Protein AF-A0A392QDU4-F1 (afdb_monomer_lite)

Sequence (197 aa):
ALKILLPAERKLCDRVFFGFSSTADLSFTDVCRESTLQLLNFADAIAIGSRSPERLPRVLNMFETMRDHLIPEFESMFRDQYSGLLRSKATTVWKILGEAIRGIFMEFTNLIRQISLEEVNLEGELHPITSYVMNYLCAACRSRKTLEQVFEGDYGVPSKEYPKIEDRVHSSSNLSEQMGLIMGLLESKLIAESKLH

Foldseek 3Di:
DCVPVLVVLLVVLCVVCPPNVVSSLVVSCVVCVVVLVVVLVVLLCLLPDDLALVSLVVLLVSLCCLVPPVLVVLVVRNVDPSCPVSNVSSLVSSLSSLVSNVSSLVVVLVVLVPDDLPPDPDPDDDDVSVVVLVVSVVVVVVSVVSNLCSQQVCSDDPDDDDDDDDDPDDDCRSVNVSNVSSVVSNVVSVVVSVVVD

Structure (mmCIF, N/CA/C/O backbone):
data_AF-A0A392QDU4-F1
#
_entry.id   AF-A0A392QDU4-F1
#
loop_
_atom_site.group_PDB
_atom_site.id
_atom_site.type_symbol
_atom_site.label_atom_id
_atom_site.label_alt_id
_atom_site.label_comp_id
_atom_site.label_asym_id
_atom_site.label_entity_id
_atom_site.label_seq_id
_atom_site.pdbx_PDB_ins_code
_atom_site.Cartn_x
_atom_site.Cartn_y
_atom_site.Cartn_z
_atom_site.occupancy
_atom_site.B_iso_or_equiv
_atom_site.auth_seq_id
_atom_site.auth_comp_id
_atom_site.auth_asym_id
_atom_site.auth_atom_id
_atom_site.pdbx_PDB_model_num
ATOM 1 N N . ALA A 1 1 ? 2.818 -10.216 -14.473 1.00 58.81 1 ALA A N 1
ATOM 2 C CA . ALA A 1 1 ? 2.904 -9.462 -15.742 1.00 58.81 1 ALA A CA 1
ATOM 3 C C . ALA A 1 1 ? 4.060 -8.460 -15.727 1.00 58.81 1 ALA A C 1
ATOM 5 O O . ALA A 1 1 ? 4.959 -8.618 -16.537 1.00 58.81 1 ALA A O 1
ATOM 6 N N . LEU A 1 2 ? 4.104 -7.499 -14.793 1.00 67.19 2 LEU A N 1
ATOM 7 C CA . LEU A 1 2 ? 5.130 -6.435 -14.772 1.00 67.19 2 LEU A CA 1
ATOM 8 C C . LEU A 1 2 ? 6.571 -6.938 -14.582 1.00 67.19 2 LEU A C 1
ATOM 10 O O . LEU A 1 2 ? 7.423 -6.561 -15.376 1.00 67.19 2 LEU A O 1
ATOM 14 N N . LYS A 1 3 ? 6.779 -7.918 -13.686 1.00 70.69 3 LYS A N 1
ATOM 15 C CA . LYS A 1 3 ? 8.054 -8.652 -13.497 1.00 70.69 3 LYS A CA 1
ATOM 16 C C . LYS A 1 3 ? 8.608 -9.353 -14.742 1.00 70.69 3 LYS A C 1
ATOM 18 O O . LYS A 1 3 ? 9.703 -9.902 -14.712 1.00 70.69 3 LYS A O 1
ATOM 23 N N . ILE A 1 4 ? 7.826 -9.397 -15.817 1.00 77.69 4 ILE A N 1
ATOM 24 C CA . ILE A 1 4 ? 8.198 -10.015 -17.089 1.00 77.69 4 ILE A CA 1
ATOM 25 C C . ILE A 1 4 ? 8.236 -8.941 -18.176 1.00 77.69 4 ILE A C 1
ATOM 27 O O . ILE A 1 4 ? 9.229 -8.840 -18.889 1.00 77.69 4 ILE A O 1
ATOM 31 N N . LEU A 1 5 ? 7.184 -8.120 -18.270 1.00 81.69 5 LEU A N 1
ATOM 32 C CA . LEU A 1 5 ? 7.012 -7.138 -19.337 1.00 81.69 5 LEU A CA 1
ATOM 33 C C . LEU A 1 5 ? 8.024 -5.993 -19.245 1.00 81.69 5 LEU A C 1
ATOM 35 O O . LEU A 1 5 ? 8.692 -5.719 -20.234 1.00 81.69 5 LEU A O 1
ATOM 39 N N . LEU A 1 6 ? 8.187 -5.369 -18.070 1.00 82.75 6 LEU A N 1
ATOM 40 C CA . LEU A 1 6 ? 9.110 -4.239 -17.936 1.00 82.75 6 LEU A CA 1
ATOM 41 C C . LEU A 1 6 ? 10.565 -4.686 -18.172 1.00 82.75 6 LEU A C 1
ATOM 43 O O . LEU A 1 6 ? 11.236 -4.073 -19.004 1.00 82.75 6 LEU A O 1
ATOM 47 N N . PRO A 1 7 ? 11.068 -5.788 -17.568 1.00 86.12 7 PRO A N 1
ATOM 48 C CA . PRO A 1 7 ? 12.415 -6.283 -17.864 1.00 86.12 7 PRO A CA 1
ATOM 49 C C . PRO A 1 7 ? 12.627 -6.698 -19.322 1.00 86.12 7 PRO A C 1
ATOM 51 O O . PRO A 1 7 ? 13.731 -6.537 -19.844 1.00 86.12 7 PRO A O 1
ATOM 54 N N . ALA A 1 8 ? 11.606 -7.257 -19.978 1.00 87.69 8 ALA A N 1
ATOM 55 C CA . ALA A 1 8 ? 11.686 -7.616 -21.391 1.00 87.69 8 ALA A CA 1
ATOM 56 C C . ALA A 1 8 ? 11.778 -6.371 -22.279 1.00 87.69 8 ALA A C 1
ATOM 58 O O . ALA A 1 8 ? 12.665 -6.313 -23.131 1.00 87.69 8 ALA A O 1
ATOM 59 N N . GLU A 1 9 ? 10.936 -5.367 -22.028 1.00 89.94 9 GLU A N 1
ATOM 60 C CA . GLU A 1 9 ? 10.940 -4.101 -22.765 1.00 89.94 9 GLU A CA 1
ATOM 61 C C . GLU A 1 9 ? 12.270 -3.370 -22.589 1.00 89.94 9 GLU A C 1
ATOM 63 O O . GLU A 1 9 ? 12.884 -2.939 -23.560 1.00 89.94 9 GLU A O 1
ATOM 68 N N . ARG A 1 10 ? 12.807 -3.344 -21.364 1.00 88.56 10 ARG A N 1
ATOM 69 C CA . ARG A 1 10 ? 14.123 -2.757 -21.091 1.00 88.56 10 ARG A CA 1
ATOM 70 C C . ARG A 1 10 ? 15.226 -3.410 -21.918 1.00 88.56 10 ARG A C 1
ATOM 72 O O . ARG A 1 10 ? 15.997 -2.719 -22.577 1.00 88.56 10 ARG A O 1
ATOM 79 N N . LYS A 1 11 ? 15.271 -4.746 -21.930 1.00 90.56 11 LYS A N 1
ATOM 80 C CA . LYS A 1 11 ? 16.237 -5.502 -22.742 1.00 90.56 11 LYS A CA 1
ATOM 81 C C . LYS A 1 11 ? 16.054 -5.245 -24.235 1.00 90.56 11 LYS A C 1
ATOM 83 O O . LYS A 1 11 ? 17.040 -5.279 -24.968 1.00 90.56 11 LYS A O 1
ATOM 88 N N . LEU A 1 12 ? 14.821 -5.042 -24.693 1.00 91.81 12 LEU A N 1
ATOM 89 C CA . LEU A 1 12 ? 14.537 -4.723 -26.085 1.00 91.81 12 LEU A CA 1
ATOM 90 C C . LEU A 1 12 ? 15.067 -3.330 -26.439 1.00 91.81 12 LEU A C 1
ATOM 92 O O . LEU A 1 12 ? 15.828 -3.219 -27.398 1.00 91.81 12 LEU A O 1
ATOM 96 N N . CYS A 1 13 ? 14.761 -2.305 -25.641 1.00 90.75 13 CYS A N 1
ATOM 97 C CA . CYS A 1 13 ? 15.276 -0.950 -25.842 1.00 90.75 13 CYS A CA 1
ATOM 98 C C . CYS A 1 13 ? 16.810 -0.913 -25.821 1.00 90.75 13 CYS A C 1
ATOM 100 O O . CYS A 1 13 ? 17.413 -0.349 -26.732 1.00 90.75 13 CYS A O 1
ATOM 102 N N . ASP A 1 14 ? 17.449 -1.577 -24.852 1.00 90.88 14 ASP A N 1
ATOM 103 C CA . ASP A 1 14 ? 18.915 -1.628 -24.749 1.00 90.88 14 ASP A CA 1
ATOM 104 C C . ASP A 1 14 ? 19.563 -2.321 -25.971 1.00 90.88 14 ASP A C 1
ATOM 106 O O . ASP A 1 14 ? 20.676 -1.976 -26.370 1.00 90.88 14 ASP A O 1
ATOM 110 N N . ARG A 1 15 ? 18.875 -3.291 -26.594 1.00 92.88 15 ARG A N 1
ATOM 111 C CA . ARG A 1 15 ? 19.341 -3.975 -27.815 1.00 92.88 15 ARG A CA 1
ATOM 112 C C . ARG A 1 15 ? 19.122 -3.149 -29.078 1.00 92.88 15 ARG A C 1
ATOM 114 O O . ARG A 1 15 ? 20.011 -3.103 -29.922 1.00 92.88 15 ARG A O 1
ATOM 121 N N . VAL A 1 16 ? 17.946 -2.541 -29.229 1.00 94.81 16 VAL A N 1
ATOM 122 C CA . VAL A 1 16 ? 17.580 -1.755 -30.420 1.00 94.81 16 VAL A CA 1
ATOM 123 C C . VAL A 1 16 ? 18.410 -0.476 -30.498 1.00 94.81 16 VAL A C 1
ATOM 125 O O . VAL A 1 16 ? 18.897 -0.123 -31.567 1.00 94.81 16 VAL A O 1
ATOM 128 N N . PHE A 1 17 ? 18.629 0.180 -29.360 1.00 92.12 17 PHE A N 1
ATOM 129 C CA . PHE A 1 17 ? 19.389 1.426 -29.255 1.00 92.12 17 PHE A CA 1
ATOM 130 C C . PHE A 1 17 ? 20.806 1.195 -28.717 1.00 92.12 17 PHE A C 1
ATOM 132 O O . PHE A 1 17 ? 21.350 2.027 -27.988 1.00 92.12 17 PHE A O 1
ATOM 139 N N . PHE A 1 18 ? 21.416 0.056 -29.056 1.00 90.62 18 PHE A N 1
ATOM 140 C CA . PHE A 1 18 ? 22.767 -0.274 -28.612 1.00 90.62 18 PHE A CA 1
ATOM 141 C C . PHE A 1 18 ? 23.759 0.845 -28.979 1.00 90.62 18 PHE A C 1
ATOM 143 O O . PHE A 1 18 ? 23.815 1.293 -30.122 1.00 90.62 18 PHE A O 1
ATOM 150 N N . GLY A 1 19 ? 24.534 1.308 -27.994 1.00 89.81 19 GLY A N 1
ATOM 151 C CA . GLY A 1 19 ? 25.457 2.442 -28.144 1.00 89.81 19 GLY A CA 1
ATOM 152 C C . GLY A 1 19 ? 24.840 3.827 -27.896 1.00 89.81 19 GLY A C 1
ATOM 153 O O . GLY A 1 19 ? 25.584 4.797 -27.780 1.00 89.81 19 GLY A O 1
ATOM 154 N N . PHE A 1 20 ? 23.517 3.928 -27.729 1.00 90.31 20 PHE A N 1
ATOM 155 C CA . PHE A 1 20 ? 22.787 5.175 -27.469 1.00 90.31 20 PHE A CA 1
ATOM 156 C C . PHE A 1 20 ? 21.937 5.067 -26.192 1.00 90.31 20 PHE A C 1
ATOM 158 O O . PHE A 1 20 ? 20.707 5.087 -26.239 1.00 90.31 20 P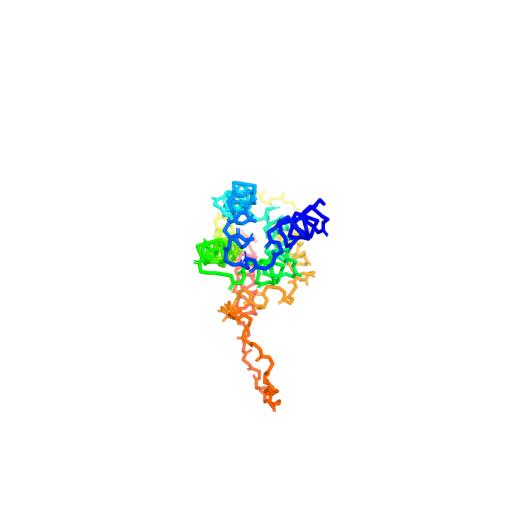HE A O 1
ATOM 165 N N . SER A 1 21 ? 22.591 4.965 -25.029 1.00 85.69 21 SER A N 1
ATOM 166 C CA . SER A 1 21 ? 21.926 4.723 -23.734 1.00 85.69 21 SER A CA 1
ATOM 167 C C . SER A 1 21 ? 20.825 5.734 -23.399 1.00 85.69 21 SER A C 1
ATOM 169 O O . SER A 1 21 ? 19.750 5.338 -22.965 1.00 85.69 21 SER A O 1
ATOM 171 N N . SER A 1 22 ? 21.037 7.022 -23.680 1.00 87.56 22 SER A N 1
ATOM 172 C CA . SER A 1 22 ? 20.028 8.066 -23.452 1.00 87.56 22 SER A CA 1
ATOM 173 C C . SER A 1 22 ? 18.761 7.871 -24.290 1.00 87.56 22 SER A C 1
ATOM 175 O O . SER A 1 22 ? 17.658 8.135 -23.818 1.00 87.56 22 SER A O 1
ATOM 177 N N . THR A 1 23 ? 18.907 7.387 -25.527 1.00 88.69 23 THR A N 1
ATOM 178 C CA . THR A 1 23 ? 17.776 7.109 -26.426 1.00 88.69 23 THR A CA 1
ATOM 179 C C . THR A 1 23 ? 17.064 5.821 -26.018 1.00 88.69 23 THR A C 1
ATOM 181 O O . THR A 1 23 ? 15.835 5.769 -26.063 1.00 88.69 23 THR A O 1
ATOM 184 N N . ALA A 1 24 ? 17.813 4.813 -25.555 1.00 89.50 24 ALA A N 1
ATOM 185 C CA . ALA A 1 24 ? 17.255 3.591 -24.978 1.00 89.50 24 ALA A CA 1
ATOM 186 C C . ALA A 1 24 ? 16.396 3.894 -23.738 1.00 89.50 24 ALA A C 1
ATOM 188 O O . ALA A 1 24 ? 15.261 3.429 -23.652 1.00 89.50 24 ALA A O 1
ATOM 189 N N . ASP A 1 25 ? 16.909 4.719 -22.818 1.00 88.06 25 ASP A N 1
ATOM 190 C CA . ASP A 1 25 ? 16.223 5.127 -21.586 1.00 88.06 25 ASP A CA 1
ATOM 191 C C . ASP A 1 25 ? 14.947 5.930 -21.866 1.00 88.06 25 ASP A C 1
ATOM 193 O O . ASP A 1 25 ? 13.895 5.658 -21.277 1.00 88.06 25 ASP A O 1
ATOM 197 N N . LEU A 1 26 ? 15.024 6.900 -22.785 1.00 88.94 26 LEU A N 1
ATOM 198 C CA . LEU A 1 26 ? 13.873 7.703 -23.194 1.00 88.94 26 LEU A CA 1
ATOM 199 C C . LEU A 1 26 ? 12.786 6.823 -23.822 1.00 88.94 26 LEU A C 1
ATOM 201 O O . LEU A 1 26 ? 11.630 6.889 -23.409 1.00 88.94 26 LEU A O 1
ATOM 205 N N . SER A 1 27 ? 13.171 5.955 -24.762 1.00 89.75 27 SER A N 1
ATOM 206 C CA . SER A 1 27 ? 12.237 5.066 -25.462 1.00 89.75 27 SER A CA 1
ATOM 207 C C . SER A 1 27 ? 11.568 4.083 -24.502 1.00 89.75 27 SER A C 1
ATOM 209 O O . SER A 1 27 ? 10.348 3.930 -24.529 1.00 89.75 27 SER A O 1
ATOM 211 N N . PHE A 1 28 ? 12.342 3.466 -23.602 1.00 90.31 28 PHE A N 1
ATOM 212 C CA . PHE A 1 28 ? 11.813 2.578 -22.565 1.00 90.31 28 PHE A CA 1
ATOM 213 C C . PHE A 1 28 ? 10.800 3.298 -21.671 1.00 90.31 28 PHE A C 1
ATOM 215 O O . PHE A 1 28 ? 9.707 2.783 -21.413 1.00 90.31 28 PHE A O 1
ATOM 222 N N . THR A 1 29 ? 11.156 4.500 -21.210 1.00 89.19 29 THR A N 1
ATOM 223 C CA . THR A 1 29 ? 10.288 5.300 -20.347 1.00 89.19 29 THR A CA 1
ATOM 224 C C . THR A 1 29 ? 9.000 5.665 -21.065 1.00 89.19 29 THR A C 1
ATOM 226 O O . THR A 1 29 ? 7.936 5.504 -20.476 1.00 89.19 29 THR A O 1
ATOM 229 N N . ASP A 1 30 ? 9.062 6.104 -22.320 1.00 89.06 30 ASP A N 1
ATOM 230 C CA . ASP A 1 30 ? 7.879 6.491 -23.090 1.00 89.06 30 ASP A CA 1
ATOM 231 C C . ASP A 1 30 ? 6.926 5.310 -23.323 1.00 89.06 30 ASP A C 1
ATOM 233 O O . ASP A 1 30 ? 5.721 5.459 -23.110 1.00 89.06 30 ASP A O 1
ATOM 237 N N . VAL A 1 31 ? 7.444 4.121 -23.655 1.00 89.94 31 VAL A N 1
ATOM 238 C CA . VAL A 1 31 ? 6.624 2.907 -23.833 1.00 89.94 31 VAL A CA 1
ATOM 239 C C . VAL A 1 31 ? 5.968 2.475 -22.518 1.00 89.94 31 VAL A C 1
ATOM 241 O O . VAL A 1 31 ? 4.785 2.128 -22.481 1.00 89.94 31 VAL A O 1
ATOM 244 N N . CYS A 1 32 ? 6.709 2.518 -21.410 1.00 88.19 32 CYS A N 1
ATOM 245 C CA . CYS A 1 32 ? 6.222 2.032 -20.118 1.00 88.19 32 CYS A CA 1
ATOM 246 C C . CYS A 1 32 ? 5.417 3.071 -19.323 1.00 88.19 32 CYS A C 1
ATOM 248 O O . CYS A 1 32 ? 4.775 2.703 -18.330 1.00 88.19 32 CYS A O 1
ATOM 250 N N . ARG A 1 33 ? 5.445 4.354 -19.715 1.00 88.31 33 ARG A N 1
ATOM 251 C CA . ARG A 1 33 ? 4.884 5.470 -18.935 1.00 88.31 33 ARG A CA 1
ATOM 252 C C . ARG A 1 33 ? 3.406 5.267 -18.646 1.00 88.31 33 ARG A C 1
ATOM 254 O O . ARG A 1 33 ? 3.013 5.282 -17.484 1.00 88.31 33 ARG A O 1
ATOM 261 N N . GLU A 1 34 ? 2.602 5.059 -19.681 1.00 89.75 34 GLU A N 1
ATOM 262 C CA . GLU A 1 34 ? 1.145 5.006 -19.538 1.00 89.75 34 GLU A CA 1
ATOM 263 C C . GLU A 1 34 ? 0.701 3.797 -18.704 1.00 89.75 34 GLU A C 1
ATOM 265 O O . GLU A 1 34 ? -0.073 3.935 -17.760 1.00 89.75 34 GLU A O 1
ATOM 270 N N . SER A 1 35 ? 1.286 2.624 -18.962 1.00 88.44 35 SER A N 1
ATOM 271 C CA . SER A 1 35 ? 0.989 1.406 -18.194 1.00 88.44 35 SER A CA 1
ATOM 272 C C . SER A 1 35 ? 1.373 1.553 -16.716 1.00 88.44 35 SER A C 1
ATOM 274 O O . SER A 1 35 ? 0.621 1.156 -15.824 1.00 88.44 35 SER A O 1
ATOM 276 N N . THR A 1 36 ? 2.527 2.169 -16.442 1.00 89.06 36 THR A N 1
ATOM 277 C CA . THR A 1 36 ? 2.973 2.470 -15.073 1.00 89.06 36 THR A CA 1
ATOM 278 C C . THR A 1 36 ? 2.036 3.468 -14.394 1.00 89.06 36 THR A C 1
ATOM 280 O O . THR A 1 36 ? 1.665 3.276 -13.237 1.00 89.06 36 THR A O 1
ATOM 283 N N . LEU A 1 37 ? 1.603 4.517 -15.099 1.00 90.56 37 LEU A N 1
ATOM 284 C CA . LEU A 1 37 ? 0.670 5.508 -14.559 1.00 90.56 37 LEU A CA 1
ATOM 285 C C . LEU A 1 37 ? -0.685 4.896 -14.216 1.00 90.56 37 LEU A C 1
ATOM 287 O O . LEU A 1 37 ? -1.209 5.182 -13.143 1.00 90.56 37 LEU A O 1
ATOM 291 N N . GLN A 1 38 ? -1.234 4.042 -15.077 1.00 92.38 38 GLN A N 1
ATOM 292 C CA . GLN A 1 38 ? -2.502 3.360 -14.819 1.00 92.38 38 GLN A CA 1
ATOM 293 C C . GLN A 1 38 ? -2.431 2.474 -13.574 1.00 92.38 38 GLN A C 1
ATOM 295 O O . GLN A 1 38 ? -3.344 2.496 -12.749 1.00 92.38 38 GLN A O 1
ATOM 300 N N . LEU A 1 39 ? -1.320 1.758 -13.383 1.00 90.62 39 LEU A N 1
ATOM 301 C CA . LEU A 1 39 ? -1.092 0.973 -12.172 1.00 90.62 39 LEU A CA 1
ATOM 302 C C . LEU A 1 39 ? -1.049 1.854 -10.920 1.00 90.62 39 LEU A C 1
ATOM 304 O O . LEU A 1 39 ? -1.696 1.548 -9.918 1.00 90.62 39 LEU A O 1
ATOM 308 N N . LEU A 1 40 ? -0.296 2.952 -10.975 1.00 92.69 40 LEU A N 1
ATOM 309 C CA . LEU A 1 40 ? -0.200 3.879 -9.852 1.00 92.69 40 LEU A CA 1
ATOM 310 C C . LEU A 1 40 ? -1.553 4.525 -9.546 1.00 92.69 40 LEU A C 1
ATOM 312 O O . LEU A 1 40 ? -1.907 4.646 -8.380 1.00 92.69 40 LEU A O 1
ATOM 316 N N . ASN A 1 41 ? -2.338 4.866 -10.570 1.00 94.56 41 ASN A N 1
ATOM 317 C CA . ASN A 1 41 ? -3.697 5.383 -10.409 1.00 94.56 41 ASN A CA 1
ATOM 318 C C . ASN A 1 41 ? -4.634 4.348 -9.768 1.00 94.56 41 ASN A C 1
ATOM 320 O O . ASN A 1 41 ? -5.502 4.717 -8.985 1.00 94.56 41 ASN A O 1
ATOM 324 N N . PHE A 1 42 ? -4.463 3.055 -10.059 1.00 94.19 42 PHE A N 1
ATOM 325 C CA . PHE A 1 42 ? -5.233 1.998 -9.402 1.00 94.19 42 PHE A CA 1
ATOM 326 C C . PHE A 1 42 ? -4.911 1.899 -7.904 1.00 94.19 42 PHE A C 1
ATOM 328 O O . PHE A 1 42 ? -5.822 1.828 -7.076 1.00 94.19 42 PHE A O 1
ATOM 335 N N . ALA A 1 43 ? -3.626 1.931 -7.543 1.00 94.44 43 ALA A N 1
ATOM 336 C CA . ALA A 1 43 ? -3.204 1.947 -6.143 1.00 94.44 43 ALA A CA 1
ATOM 337 C C . ALA A 1 43 ? -3.690 3.217 -5.415 1.00 94.44 43 ALA A C 1
ATOM 339 O O . ALA A 1 43 ? -4.174 3.130 -4.287 1.00 94.44 43 ALA A O 1
ATOM 340 N N . ASP A 1 44 ? -3.648 4.368 -6.087 1.00 94.44 44 ASP A N 1
ATOM 341 C CA . ASP A 1 44 ? -4.158 5.645 -5.576 1.00 94.44 44 ASP A CA 1
ATOM 342 C C . ASP A 1 44 ? -5.679 5.609 -5.354 1.00 94.44 44 ASP A C 1
ATOM 344 O O . ASP A 1 44 ? -6.175 5.966 -4.287 1.00 94.44 44 ASP A O 1
ATOM 348 N N . ALA A 1 45 ? -6.439 5.054 -6.303 1.00 95.56 45 ALA A N 1
ATOM 349 C CA . ALA A 1 45 ? -7.884 4.868 -6.165 1.00 95.56 45 ALA A CA 1
ATOM 350 C C . ALA A 1 45 ? -8.248 3.953 -4.981 1.00 95.56 45 ALA A C 1
ATOM 352 O O . ALA A 1 45 ? -9.236 4.195 -4.281 1.00 95.56 45 ALA A O 1
ATOM 353 N N . ILE A 1 46 ? -7.445 2.915 -4.710 1.00 94.12 46 ILE A N 1
ATOM 354 C CA . ILE A 1 46 ? -7.620 2.081 -3.511 1.00 94.12 46 ILE A CA 1
ATOM 355 C C . ILE A 1 46 ? -7.412 2.911 -2.244 1.00 94.12 46 ILE A C 1
ATOM 357 O O . ILE A 1 46 ? -8.212 2.769 -1.310 1.00 94.12 46 ILE A O 1
ATOM 361 N N . ALA A 1 47 ? -6.387 3.763 -2.230 1.00 92.38 47 ALA A N 1
ATOM 362 C CA . ALA A 1 47 ? -6.028 4.604 -1.095 1.00 92.38 47 ALA A CA 1
ATOM 363 C C . ALA A 1 47 ? -7.082 5.686 -0.795 1.00 92.38 47 ALA A C 1
ATOM 365 O O . ALA A 1 47 ? -7.398 5.926 0.367 1.00 92.38 47 ALA A O 1
ATOM 366 N N . ILE A 1 48 ? -7.667 6.292 -1.833 1.00 92.38 48 ILE A N 1
ATOM 367 C CA . ILE A 1 48 ? -8.672 7.368 -1.722 1.00 92.38 48 ILE A CA 1
ATOM 368 C C . ILE A 1 48 ? -10.075 6.839 -1.378 1.00 92.38 48 ILE A C 1
ATOM 370 O O . ILE A 1 48 ? -10.928 7.599 -0.920 1.00 92.38 48 ILE A O 1
ATOM 374 N N . GLY A 1 49 ? -10.344 5.546 -1.589 1.00 90.31 49 GLY A N 1
ATOM 375 C CA . GLY A 1 49 ? -11.656 4.961 -1.293 1.00 90.31 49 GLY A CA 1
ATOM 376 C C . GLY A 1 49 ? -12.077 5.067 0.186 1.00 90.31 49 GLY A C 1
ATOM 377 O O . GLY A 1 49 ? -11.334 5.548 1.039 1.00 90.31 49 GLY A O 1
ATOM 378 N N . SER A 1 50 ? -13.263 4.542 0.522 1.00 89.50 50 SER A N 1
ATOM 379 C CA . SER A 1 50 ? -13.813 4.614 1.887 1.00 89.50 50 SER A CA 1
ATOM 380 C C . SER A 1 50 ? -12.842 4.109 2.965 1.00 89.50 50 SER A C 1
ATOM 382 O O . SER A 1 50 ? -12.132 3.122 2.781 1.00 89.50 50 SER A O 1
ATOM 384 N N . ARG A 1 51 ? -12.835 4.748 4.133 1.00 91.44 51 ARG A N 1
ATOM 385 C CA . ARG A 1 51 ? -11.977 4.360 5.266 1.00 91.44 51 ARG A CA 1
ATOM 386 C C . ARG A 1 51 ? -12.638 3.319 6.171 1.00 91.44 51 ARG A C 1
ATOM 388 O O . ARG A 1 51 ? -12.472 3.350 7.384 1.00 91.44 51 ARG A O 1
ATOM 395 N N . SER A 1 52 ? -13.418 2.414 5.584 1.00 90.00 52 SER A N 1
ATOM 396 C CA . SER A 1 52 ? -14.159 1.431 6.366 1.00 90.00 52 SER A CA 1
ATOM 397 C C . SER A 1 52 ? -13.227 0.339 6.922 1.00 90.00 52 SER A C 1
ATOM 399 O O . SER A 1 52 ? -12.274 -0.058 6.236 1.00 90.00 52 SER A O 1
ATOM 401 N N . PRO A 1 53 ? -13.480 -0.173 8.143 1.00 88.31 53 PRO A N 1
ATOM 402 C CA . PRO A 1 53 ? -12.649 -1.203 8.772 1.00 88.31 53 PRO A CA 1
ATOM 403 C C . PRO A 1 53 ? -12.462 -2.456 7.904 1.00 88.31 53 PRO A C 1
ATOM 405 O O . PRO A 1 53 ? -11.375 -3.035 7.865 1.00 88.31 53 PRO A O 1
ATOM 408 N N . GLU A 1 54 ? -13.474 -2.853 7.126 1.00 89.94 54 GLU A N 1
ATOM 409 C CA . GLU A 1 54 ? -13.420 -4.067 6.296 1.00 89.94 54 GLU A CA 1
ATOM 410 C C . GLU A 1 54 ? -12.434 -3.948 5.126 1.00 89.94 54 GLU A C 1
ATOM 412 O O . GLU A 1 54 ? -12.028 -4.954 4.537 1.00 89.94 54 GLU A O 1
ATOM 417 N N . ARG A 1 55 ? -12.026 -2.724 4.767 1.00 91.81 55 ARG A N 1
ATOM 418 C CA . ARG A 1 55 ? -11.052 -2.487 3.693 1.00 91.81 55 ARG A CA 1
ATOM 419 C C . ARG A 1 55 ? -9.609 -2.631 4.154 1.00 91.81 55 ARG A C 1
ATOM 421 O O . ARG A 1 55 ? -8.745 -2.764 3.284 1.00 91.81 55 ARG A O 1
ATOM 428 N N . LEU A 1 56 ? -9.340 -2.673 5.463 1.00 92.62 56 LEU A N 1
ATOM 429 C CA . LEU A 1 56 ? -7.980 -2.732 6.007 1.00 92.62 56 LEU A CA 1
ATOM 430 C C . LEU A 1 56 ? -7.111 -3.819 5.340 1.00 92.62 56 LEU A C 1
ATOM 432 O O . LEU A 1 56 ? -6.022 -3.473 4.880 1.00 92.62 56 LEU A O 1
ATOM 436 N N . PRO A 1 57 ? -7.561 -5.084 5.173 1.00 91.31 57 PRO A N 1
ATOM 437 C CA . PRO A 1 57 ? -6.726 -6.120 4.559 1.00 91.31 57 PRO A CA 1
ATOM 438 C C . PRO A 1 57 ? -6.341 -5.804 3.109 1.00 91.31 57 PRO A C 1
ATOM 440 O O . PRO A 1 57 ? -5.235 -6.110 2.672 1.00 91.31 57 PRO A O 1
ATOM 443 N N . ARG A 1 58 ? -7.241 -5.163 2.351 1.00 92.75 58 ARG A N 1
ATOM 444 C CA . ARG A 1 58 ? -6.995 -4.810 0.944 1.00 92.75 58 ARG A CA 1
ATOM 445 C C . ARG A 1 58 ? -5.994 -3.666 0.826 1.00 92.75 58 ARG A C 1
ATOM 447 O O . ARG A 1 58 ? -5.108 -3.724 -0.023 1.00 92.75 58 ARG A O 1
ATOM 454 N N . VAL A 1 59 ? -6.135 -2.644 1.671 1.00 95.12 59 VAL A N 1
ATOM 455 C CA . VAL A 1 59 ? -5.224 -1.490 1.688 1.00 95.12 59 VAL A CA 1
ATOM 456 C C . VAL A 1 59 ? -3.836 -1.914 2.174 1.00 95.12 59 VAL A C 1
ATOM 458 O O . VAL A 1 59 ? -2.849 -1.552 1.538 1.00 95.12 59 VAL A O 1
ATOM 461 N N . LEU A 1 60 ? -3.755 -2.753 3.214 1.00 94.38 60 LEU A N 1
ATOM 462 C CA . LEU A 1 60 ? -2.496 -3.341 3.686 1.00 94.38 60 LEU A CA 1
ATOM 463 C C . LEU A 1 60 ? -1.792 -4.139 2.592 1.00 94.38 60 LEU A C 1
ATOM 465 O O . LEU A 1 60 ? -0.626 -3.886 2.312 1.00 94.38 60 LEU A O 1
ATOM 469 N N . ASN A 1 61 ? -2.508 -5.041 1.919 1.00 93.75 61 ASN A N 1
ATOM 470 C CA . ASN A 1 61 ? -1.925 -5.838 0.843 1.00 93.75 61 ASN A CA 1
ATOM 471 C C . ASN A 1 61 ? -1.375 -4.958 -0.296 1.00 93.75 61 ASN A C 1
ATOM 473 O O . ASN A 1 61 ? -0.317 -5.249 -0.855 1.00 93.75 61 ASN A O 1
ATOM 477 N N . MET A 1 62 ? -2.065 -3.863 -0.638 1.00 95.25 62 MET A N 1
ATOM 478 C CA . MET A 1 62 ? -1.567 -2.911 -1.636 1.00 95.25 62 MET A CA 1
ATOM 479 C C . MET A 1 62 ? -0.333 -2.147 -1.135 1.00 95.25 62 MET A C 1
ATOM 481 O O . MET A 1 62 ? 0.635 -2.004 -1.879 1.00 95.25 62 MET A O 1
ATOM 485 N N . PHE A 1 63 ? -0.335 -1.699 0.122 1.00 94.81 63 PHE A N 1
ATOM 486 C CA . PHE A 1 63 ? 0.811 -1.038 0.748 1.00 94.81 63 PHE A CA 1
ATOM 487 C C . PHE A 1 63 ? 2.058 -1.936 0.743 1.00 94.81 63 PHE A C 1
ATOM 489 O O . PHE A 1 63 ? 3.131 -1.495 0.331 1.00 94.81 63 PHE A O 1
ATOM 496 N N . GLU A 1 64 ? 1.909 -3.203 1.134 1.00 93.56 64 GLU A N 1
ATOM 497 C CA . GLU A 1 64 ? 2.982 -4.206 1.133 1.00 93.56 64 GLU A CA 1
ATOM 498 C C . GLU A 1 64 ? 3.467 -4.501 -0.290 1.00 93.56 64 GLU A C 1
ATOM 500 O O . GLU A 1 64 ? 4.665 -4.471 -0.553 1.00 93.56 64 GLU A O 1
ATOM 505 N N . THR A 1 65 ? 2.551 -4.677 -1.248 1.00 93.06 65 THR A N 1
ATOM 506 C CA . THR A 1 65 ? 2.905 -4.902 -2.662 1.00 93.06 65 THR A CA 1
ATOM 507 C C . THR A 1 65 ? 3.688 -3.723 -3.250 1.00 93.06 65 THR A C 1
ATOM 509 O O . THR A 1 65 ? 4.659 -3.918 -3.987 1.00 93.06 65 THR A O 1
ATOM 512 N N . MET A 1 66 ? 3.291 -2.491 -2.925 1.00 91.94 66 MET A N 1
ATOM 513 C CA . MET A 1 66 ? 4.004 -1.284 -3.345 1.00 91.94 66 MET A CA 1
ATOM 514 C C . MET A 1 66 ? 5.416 -1.238 -2.748 1.00 91.94 66 MET A C 1
ATOM 516 O O . MET A 1 66 ? 6.373 -1.035 -3.495 1.00 91.94 66 MET A O 1
ATOM 520 N N . ARG A 1 67 ? 5.548 -1.486 -1.438 1.00 92.31 67 ARG A N 1
ATOM 521 C CA . ARG A 1 67 ? 6.823 -1.475 -0.701 1.00 92.31 67 ARG A CA 1
ATOM 522 C C . ARG A 1 67 ? 7.788 -2.564 -1.173 1.00 92.31 67 ARG A C 1
ATOM 524 O O . ARG A 1 67 ? 8.943 -2.274 -1.465 1.00 92.31 67 ARG A O 1
ATOM 531 N N . ASP A 1 68 ? 7.315 -3.803 -1.250 1.00 90.38 68 ASP A N 1
ATOM 532 C CA . ASP A 1 68 ? 8.172 -4.988 -1.375 1.00 90.38 68 ASP A CA 1
ATOM 533 C C . ASP A 1 68 ? 8.422 -5.391 -2.834 1.00 90.38 68 ASP A C 1
ATOM 535 O O . ASP A 1 68 ? 9.332 -6.174 -3.126 1.00 90.38 68 ASP A O 1
ATOM 539 N N . HIS A 1 69 ? 7.608 -4.897 -3.773 1.00 88.56 69 HIS A N 1
ATOM 540 C CA . HIS A 1 69 ? 7.702 -5.286 -5.181 1.00 88.56 69 HIS A CA 1
ATOM 541 C C . HIS A 1 69 ? 7.791 -4.097 -6.131 1.00 88.56 69 HIS A C 1
ATOM 543 O O . HIS A 1 69 ? 8.752 -4.023 -6.890 1.00 88.56 69 HIS A O 1
ATOM 549 N N . LEU A 1 70 ? 6.828 -3.173 -6.108 1.00 88.00 70 LEU A N 1
ATOM 550 C CA . LEU A 1 70 ? 6.736 -2.159 -7.165 1.00 88.00 70 LEU A CA 1
ATOM 551 C C . LEU A 1 70 ? 7.784 -1.052 -7.032 1.00 88.00 70 LEU A C 1
ATOM 553 O O . LEU A 1 70 ? 8.445 -0.737 -8.015 1.00 88.00 70 LEU A O 1
ATOM 557 N N . ILE A 1 71 ? 7.975 -0.483 -5.839 1.00 88.81 71 ILE A N 1
ATOM 558 C CA . ILE A 1 71 ? 8.960 0.589 -5.622 1.00 88.81 71 ILE A CA 1
ATOM 559 C C . ILE A 1 71 ? 10.391 0.113 -5.931 1.00 88.81 71 ILE A C 1
ATOM 561 O O . ILE A 1 71 ? 11.060 0.790 -6.713 1.00 88.81 71 ILE A O 1
ATOM 565 N N . PRO A 1 72 ? 10.873 -1.040 -5.417 1.00 87.62 72 PRO A N 1
ATOM 566 C CA . PRO A 1 72 ? 12.215 -1.529 -5.742 1.00 87.62 72 PRO A CA 1
ATOM 567 C C . PRO A 1 72 ? 12.403 -1.806 -7.236 1.00 87.62 72 PRO A C 1
ATOM 569 O O . PRO A 1 72 ? 13.464 -1.531 -7.801 1.00 87.62 72 PRO A O 1
ATOM 572 N N . GLU A 1 73 ? 11.370 -2.337 -7.892 1.00 85.12 73 GLU A N 1
ATOM 573 C CA . GLU A 1 73 ? 11.400 -2.605 -9.326 1.00 85.12 73 GLU A CA 1
ATOM 574 C C . GLU A 1 73 ? 11.468 -1.294 -10.116 1.00 85.12 73 GLU A C 1
ATOM 576 O O . GLU A 1 73 ? 12.328 -1.149 -10.984 1.00 85.12 73 GLU A O 1
ATOM 581 N N . PHE A 1 74 ? 10.674 -0.287 -9.748 1.00 85.50 74 PHE A N 1
ATOM 582 C CA . PHE A 1 74 ? 10.750 1.040 -10.352 1.00 85.50 74 PHE A CA 1
ATOM 583 C C . PHE A 1 74 ? 12.107 1.707 -10.133 1.00 85.50 74 PHE A C 1
ATOM 585 O O . PHE A 1 74 ? 12.689 2.169 -11.106 1.00 85.50 74 PHE A O 1
ATOM 592 N N . GLU A 1 75 ? 12.676 1.695 -8.928 1.00 84.62 75 GLU A N 1
ATOM 593 C CA . GLU A 1 75 ? 14.030 2.227 -8.692 1.00 84.62 75 GLU A CA 1
ATOM 594 C C . GLU A 1 75 ? 15.098 1.519 -9.540 1.00 84.62 75 GLU A C 1
ATOM 596 O O . GLU A 1 75 ? 16.044 2.142 -10.027 1.00 84.62 75 GLU A O 1
ATOM 601 N N . SER A 1 76 ? 14.944 0.213 -9.773 1.00 83.75 76 SER A N 1
ATOM 602 C CA . SER A 1 76 ? 15.873 -0.531 -10.619 1.00 83.75 76 SER A CA 1
ATOM 603 C C . SER A 1 76 ? 15.683 -0.256 -12.113 1.00 83.75 76 SER A C 1
ATOM 605 O O . SER A 1 76 ? 16.672 -0.284 -12.845 1.00 83.75 76 SER A O 1
ATOM 607 N N . MET A 1 77 ? 14.459 -0.038 -12.589 1.00 80.00 77 MET A N 1
ATOM 608 C CA . MET A 1 77 ? 14.153 0.076 -14.023 1.00 80.00 77 MET A CA 1
ATOM 609 C C . MET A 1 77 ? 14.205 1.517 -14.544 1.00 80.00 77 MET A C 1
ATOM 611 O O . MET A 1 77 ? 14.601 1.747 -15.686 1.00 80.00 77 MET A O 1
ATOM 615 N N . PHE A 1 78 ? 13.842 2.475 -13.696 1.00 80.19 78 PHE A N 1
ATOM 616 C CA . PHE A 1 78 ? 13.688 3.896 -13.995 1.00 80.19 78 PHE A CA 1
ATOM 617 C C . PHE A 1 78 ? 14.840 4.695 -13.376 1.00 80.19 78 PHE A C 1
ATOM 619 O O . PHE A 1 78 ? 14.675 5.431 -12.404 1.00 80.19 78 PHE A O 1
ATOM 626 N N . ARG A 1 79 ? 16.051 4.490 -13.904 1.00 72.75 79 ARG A N 1
ATOM 627 C CA . ARG A 1 79 ? 17.290 5.104 -13.376 1.00 72.75 79 ARG A CA 1
ATOM 628 C C . ARG A 1 79 ? 17.612 6.462 -13.993 1.00 72.75 79 ARG A C 1
ATOM 630 O O . ARG A 1 79 ? 18.502 7.161 -13.515 1.00 72.75 79 ARG A O 1
ATOM 637 N N . ASP A 1 80 ? 16.911 6.812 -15.054 1.00 75.88 80 ASP A N 1
ATOM 638 C 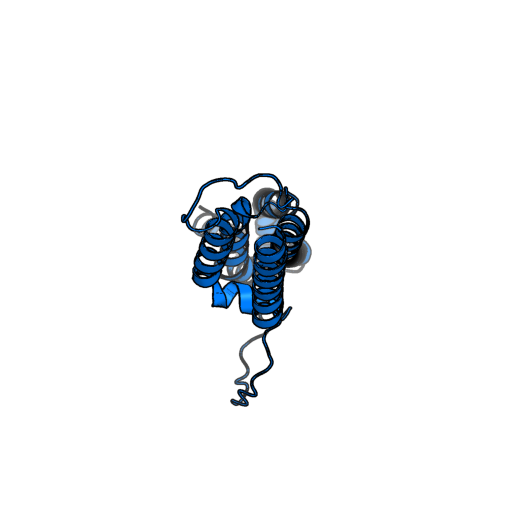CA . ASP A 1 80 ? 17.144 7.987 -15.872 1.00 75.88 80 ASP A CA 1
ATOM 639 C C . ASP A 1 80 ? 16.397 9.231 -15.349 1.00 75.88 80 ASP A C 1
ATOM 641 O O . ASP A 1 80 ? 15.569 9.1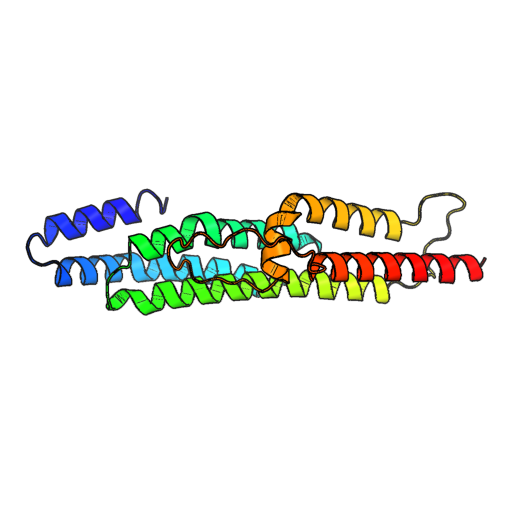84 -14.433 1.00 75.88 80 ASP A O 1
ATOM 645 N N . GLN A 1 81 ? 16.713 10.381 -15.943 1.00 74.31 81 GLN A N 1
ATOM 646 C CA . GLN A 1 81 ? 16.106 11.666 -15.596 1.00 74.31 81 GLN A CA 1
ATOM 647 C C . GLN A 1 81 ? 14.633 11.793 -16.029 1.00 74.31 81 GLN A C 1
ATOM 649 O O . GLN A 1 81 ? 13.891 12.575 -15.436 1.00 74.31 81 GLN A O 1
ATOM 654 N N . TYR A 1 82 ? 14.185 11.028 -17.028 1.00 70.69 82 TYR A N 1
ATOM 655 C CA . TYR A 1 82 ? 12.837 11.118 -17.605 1.00 70.69 82 TYR A CA 1
ATOM 656 C C . TYR A 1 82 ? 11.794 10.363 -16.778 1.00 70.69 82 TYR A C 1
ATOM 658 O O . TYR A 1 82 ? 10.592 10.611 -16.894 1.00 70.69 82 TYR A O 1
ATOM 666 N N . SER A 1 83 ? 12.247 9.465 -15.910 1.00 78.25 83 SER A N 1
ATOM 667 C CA . SER A 1 83 ? 11.403 8.589 -15.105 1.00 78.25 83 SER A CA 1
ATOM 668 C C . SER A 1 83 ? 11.316 8.985 -13.623 1.00 78.25 83 SER A C 1
ATOM 670 O O . SER A 1 83 ? 10.596 8.358 -12.840 1.00 78.25 83 SER A O 1
ATOM 672 N N . GLY A 1 84 ? 11.957 10.095 -13.232 1.00 82.25 84 GLY A N 1
ATOM 673 C CA . GLY A 1 84 ? 11.882 10.651 -11.875 1.00 82.25 84 GLY A CA 1
ATOM 674 C C . GLY A 1 84 ? 10.450 10.954 -11.411 1.00 82.25 84 GLY A C 1
ATOM 675 O O . GLY A 1 84 ? 10.106 10.691 -10.258 1.00 82.25 84 GLY A O 1
ATOM 676 N N . LEU A 1 85 ? 9.581 11.415 -12.320 1.00 85.19 85 LEU A N 1
ATOM 677 C CA . LEU A 1 85 ? 8.167 11.662 -12.017 1.00 85.19 85 LEU A CA 1
ATOM 678 C C . LEU A 1 85 ? 7.425 10.374 -11.623 1.00 85.19 85 LEU A C 1
ATOM 680 O O . LEU A 1 85 ? 6.608 10.398 -10.706 1.00 85.19 85 LEU A O 1
ATOM 684 N N . LEU A 1 86 ? 7.719 9.248 -12.283 1.00 86.44 86 LEU A N 1
ATOM 685 C CA . LEU A 1 86 ? 7.073 7.962 -12.000 1.00 86.44 86 LEU A CA 1
ATOM 686 C C . LEU A 1 86 ? 7.491 7.423 -10.631 1.00 86.44 86 LEU A C 1
ATOM 688 O O . LEU A 1 86 ? 6.633 7.003 -9.856 1.00 86.44 86 LEU A O 1
ATOM 692 N N . ARG A 1 87 ? 8.785 7.507 -10.295 1.00 87.62 87 ARG A N 1
ATOM 693 C CA . ARG A 1 87 ? 9.303 7.113 -8.972 1.00 87.62 87 ARG A CA 1
ATOM 694 C C . ARG A 1 87 ? 8.729 7.972 -7.850 1.00 87.62 87 ARG A C 1
ATOM 696 O O . ARG A 1 87 ? 8.252 7.452 -6.839 1.00 87.62 87 ARG A O 1
ATOM 703 N N . SER A 1 88 ? 8.706 9.289 -8.062 1.00 89.25 88 SER A N 1
ATOM 704 C CA . SER A 1 88 ? 8.093 10.231 -7.126 1.00 89.25 88 SER A CA 1
ATOM 705 C C . SER A 1 88 ? 6.612 9.914 -6.919 1.00 89.25 88 SER A C 1
ATOM 707 O O . SER A 1 88 ? 6.175 9.760 -5.779 1.00 89.25 88 SER A O 1
ATOM 709 N N . LYS A 1 89 ? 5.851 9.708 -8.002 1.00 91.44 89 LYS A N 1
ATOM 710 C CA . LYS A 1 89 ? 4.435 9.336 -7.913 1.00 91.44 89 LYS A CA 1
ATOM 711 C C . LYS A 1 89 ? 4.231 8.009 -7.181 1.00 91.44 89 LYS A C 1
ATOM 713 O O . LYS A 1 89 ? 3.349 7.938 -6.333 1.00 91.44 89 LYS A O 1
ATOM 718 N N . ALA A 1 90 ? 5.051 6.991 -7.441 1.00 91.88 90 ALA A N 1
ATOM 719 C CA . ALA A 1 90 ? 4.977 5.712 -6.731 1.00 91.88 90 ALA A CA 1
ATOM 720 C C . ALA A 1 90 ? 5.171 5.879 -5.217 1.00 91.88 90 ALA A C 1
ATOM 722 O O . ALA A 1 90 ? 4.400 5.339 -4.425 1.00 91.88 90 ALA A O 1
ATOM 723 N N . THR A 1 91 ? 6.149 6.696 -4.824 1.00 91.00 91 THR A N 1
ATOM 724 C CA . THR A 1 91 ? 6.421 7.010 -3.415 1.00 91.00 91 THR A CA 1
ATOM 725 C C . THR A 1 91 ? 5.259 7.773 -2.784 1.00 91.00 91 THR A C 1
ATOM 727 O O . THR A 1 91 ? 4.857 7.477 -1.661 1.00 91.00 91 THR A O 1
ATOM 730 N N . THR A 1 92 ? 4.684 8.735 -3.506 1.00 93.25 92 THR A N 1
ATOM 731 C CA . THR A 1 92 ? 3.515 9.498 -3.055 1.00 93.25 92 THR A CA 1
ATOM 732 C C . THR A 1 92 ? 2.309 8.592 -2.832 1.00 93.25 92 THR A C 1
ATOM 734 O O . THR A 1 92 ? 1.725 8.630 -1.755 1.00 93.25 92 THR A O 1
ATOM 737 N N . VAL A 1 93 ? 1.972 7.726 -3.790 1.00 94.31 93 VAL A N 1
ATOM 738 C CA . VAL A 1 93 ? 0.846 6.784 -3.654 1.00 94.31 93 VAL A CA 1
ATOM 739 C C . VAL A 1 93 ? 1.061 5.833 -2.476 1.00 94.31 93 VAL A C 1
ATOM 741 O O . VAL A 1 93 ? 0.137 5.578 -1.708 1.00 94.31 93 VAL A O 1
ATOM 744 N N . TRP A 1 94 ? 2.289 5.352 -2.275 1.00 93.69 94 TRP A N 1
ATOM 745 C CA . TRP A 1 94 ? 2.623 4.513 -1.124 1.00 93.69 94 TRP A CA 1
ATOM 746 C C . TRP A 1 94 ? 2.421 5.229 0.219 1.00 93.69 94 TRP A C 1
ATOM 748 O O . TRP A 1 94 ? 1.847 4.652 1.142 1.00 93.69 94 TRP A O 1
ATOM 758 N N . LYS A 1 95 ? 2.790 6.511 0.313 1.00 92.12 95 LYS A N 1
ATOM 759 C CA . LYS A 1 95 ? 2.504 7.338 1.498 1.00 92.12 95 LYS A CA 1
ATOM 760 C C . LYS A 1 95 ? 1.003 7.533 1.712 1.00 92.12 95 LYS A C 1
ATOM 762 O O . LYS A 1 95 ? 0.531 7.370 2.832 1.00 92.12 95 LYS A O 1
ATOM 767 N N . ILE A 1 96 ? 0.241 7.812 0.651 1.00 93.56 96 ILE A N 1
ATOM 768 C CA . ILE A 1 96 ? -1.222 7.971 0.736 1.00 93.56 96 ILE A CA 1
ATOM 769 C C . ILE A 1 96 ? -1.885 6.668 1.212 1.00 93.56 96 ILE A C 1
ATOM 771 O O . ILE A 1 96 ? -2.814 6.720 2.013 1.00 93.56 96 ILE A O 1
ATOM 775 N N . LEU A 1 97 ? -1.391 5.496 0.798 1.00 94.75 97 LEU A N 1
ATOM 776 C CA . LEU A 1 97 ? -1.851 4.204 1.327 1.00 94.75 97 LEU A CA 1
ATOM 777 C C . LEU A 1 97 ? -1.588 4.064 2.835 1.00 94.75 97 LEU A C 1
ATOM 779 O O . LEU A 1 97 ? -2.451 3.565 3.555 1.00 94.75 97 LEU A O 1
ATOM 783 N N . GLY A 1 98 ? -0.435 4.529 3.323 1.00 93.31 98 GLY A N 1
ATOM 784 C CA . GLY A 1 98 ? -0.141 4.595 4.758 1.00 93.31 98 GLY A CA 1
ATOM 785 C C . GLY A 1 98 ? -1.133 5.483 5.513 1.00 93.31 98 GLY A C 1
ATOM 786 O O . GLY A 1 98 ? -1.717 5.063 6.514 1.00 93.31 98 GLY A O 1
ATOM 787 N N . GLU A 1 99 ? -1.423 6.669 4.978 1.00 92.31 99 GLU A N 1
ATOM 788 C CA . GLU A 1 99 ? -2.437 7.570 5.539 1.00 92.31 99 GLU A CA 1
ATOM 789 C C . GLU A 1 99 ? -3.849 6.973 5.490 1.00 92.31 99 GLU A C 1
ATOM 791 O O . GLU A 1 99 ? -4.634 7.149 6.422 1.00 92.31 99 GLU A O 1
ATOM 796 N N . ALA A 1 100 ? -4.179 6.211 4.445 1.00 94.00 100 ALA A N 1
ATOM 797 C CA . ALA A 1 100 ? -5.444 5.492 4.361 1.00 94.00 100 ALA A CA 1
ATOM 798 C C . ALA A 1 100 ? -5.570 4.448 5.481 1.00 94.00 100 ALA A C 1
ATOM 800 O O . ALA A 1 100 ? -6.616 4.379 6.124 1.00 94.00 100 ALA A O 1
ATOM 801 N N . ILE A 1 101 ? -4.504 3.693 5.774 1.00 93.81 101 ILE A N 1
ATOM 802 C CA . ILE A 1 101 ? -4.465 2.738 6.895 1.00 93.81 101 ILE A CA 1
ATOM 803 C C . ILE A 1 101 ? -4.690 3.463 8.225 1.00 93.81 101 ILE A C 1
ATOM 805 O O . ILE A 1 101 ? -5.574 3.070 8.986 1.00 93.81 101 ILE A O 1
ATOM 809 N N . ARG A 1 102 ? -3.958 4.554 8.489 1.00 91.50 102 ARG A N 1
ATOM 810 C CA . ARG A 1 102 ? -4.137 5.371 9.708 1.00 91.50 102 ARG A CA 1
ATOM 811 C C . ARG A 1 102 ? -5.572 5.892 9.821 1.00 91.50 102 ARG A C 1
ATOM 813 O O . ARG A 1 102 ? -6.187 5.814 10.883 1.00 91.50 102 ARG A O 1
ATOM 820 N N . GLY A 1 103 ? -6.128 6.357 8.706 1.00 91.19 103 GLY A N 1
ATOM 821 C CA . GLY A 1 103 ? -7.504 6.824 8.610 1.00 91.19 103 GLY A CA 1
ATOM 822 C C . GLY A 1 103 ? -8.545 5.740 8.903 1.00 91.19 103 GLY A C 1
ATOM 823 O O . GLY A 1 103 ? -9.539 6.034 9.556 1.00 91.19 103 GLY A O 1
ATOM 824 N N . ILE A 1 104 ? -8.315 4.490 8.489 1.00 93.12 104 ILE A N 1
ATOM 825 C CA . ILE A 1 104 ? -9.211 3.366 8.807 1.00 93.12 104 ILE A CA 1
ATOM 826 C C . ILE A 1 104 ? -9.247 3.101 10.319 1.00 93.12 104 ILE A C 1
ATOM 828 O O . ILE A 1 104 ? -10.322 2.912 10.882 1.00 93.12 104 ILE A O 1
ATOM 832 N N . PHE A 1 105 ? -8.100 3.135 11.006 1.00 90.88 105 PHE A N 1
ATOM 833 C CA . PHE A 1 105 ? -8.065 3.002 12.471 1.00 90.88 105 PHE A CA 1
ATOM 834 C C . PHE A 1 105 ? -8.791 4.154 13.179 1.00 90.88 105 PHE A C 1
ATOM 836 O O . PHE A 1 105 ? -9.477 3.934 14.180 1.00 90.88 105 PHE A O 1
ATOM 843 N N . MET A 1 106 ? -8.683 5.373 12.647 1.00 90.00 106 MET A N 1
ATOM 844 C CA . MET A 1 106 ? -9.405 6.531 13.171 1.00 90.00 106 MET A CA 1
ATOM 845 C C . MET A 1 106 ? -10.924 6.373 13.020 1.00 90.00 106 MET A C 1
ATOM 847 O O . MET A 1 106 ? -11.649 6.559 13.997 1.00 90.00 106 MET A O 1
ATOM 851 N N . GLU A 1 107 ? -11.408 5.977 11.839 1.00 89.56 107 GLU A N 1
ATOM 852 C CA . GLU A 1 107 ? -12.833 5.696 11.620 1.00 89.56 107 GLU A CA 1
ATOM 853 C C . GLU A 1 107 ? -13.325 4.552 12.502 1.00 89.56 107 GLU A C 1
ATOM 855 O O . GLU A 1 107 ? -14.367 4.668 13.139 1.00 89.56 107 GLU A O 1
ATOM 860 N N . PHE A 1 108 ? -12.547 3.478 12.630 1.00 89.31 108 PHE A N 1
ATOM 861 C CA . PHE A 1 108 ? -12.870 2.373 13.527 1.00 89.31 108 PHE A CA 1
ATOM 862 C C . PHE A 1 108 ? -13.033 2.834 14.983 1.00 89.31 108 PHE A C 1
ATOM 864 O O . PHE A 1 108 ? -14.002 2.483 15.651 1.00 89.31 108 PHE A O 1
ATOM 871 N N . THR A 1 109 ? -12.133 3.693 15.458 1.00 87.62 109 THR A N 1
ATOM 872 C CA . THR A 1 109 ? -12.216 4.293 16.797 1.00 87.62 109 THR A CA 1
ATOM 873 C C . THR A 1 109 ? -13.472 5.162 16.949 1.00 87.62 109 THR A C 1
ATOM 875 O O . THR A 1 109 ? -14.134 5.129 17.988 1.00 87.62 109 THR A O 1
ATOM 878 N N . ASN A 1 110 ? -13.835 5.928 15.918 1.00 86.44 110 ASN A N 1
ATOM 879 C CA . ASN A 1 110 ? -15.045 6.753 15.919 1.00 86.44 110 ASN A CA 1
ATOM 880 C C . ASN A 1 110 ? -16.324 5.910 15.909 1.00 86.44 110 ASN A C 1
ATOM 882 O O . ASN A 1 110 ? -17.246 6.219 16.663 1.00 86.44 110 ASN A O 1
ATOM 886 N N . LEU A 1 111 ? -16.354 4.820 15.140 1.00 85.75 111 LEU A N 1
ATOM 887 C CA . LEU A 1 111 ? -17.447 3.848 15.155 1.00 85.75 111 LEU A CA 1
ATOM 888 C C . LEU A 1 111 ? -17.629 3.276 16.559 1.00 85.75 111 LEU A C 1
ATOM 890 O O . LEU A 1 111 ? -18.737 3.309 17.090 1.00 85.75 111 LEU A O 1
ATOM 894 N N . ILE A 1 112 ? -16.536 2.855 17.208 1.00 84.56 112 ILE A N 1
ATOM 895 C CA . ILE A 1 112 ? -16.599 2.385 18.595 1.00 84.56 112 ILE A CA 1
ATOM 896 C C . ILE A 1 112 ? -17.195 3.460 19.485 1.00 84.56 112 ILE A C 1
ATOM 898 O O . ILE A 1 112 ? -18.075 3.117 20.254 1.00 84.56 112 ILE A O 1
ATOM 902 N N . ARG A 1 113 ? -16.806 4.739 19.374 1.00 82.12 113 ARG A N 1
ATOM 903 C CA . ARG A 1 113 ? -17.377 5.840 20.180 1.00 82.12 113 ARG A CA 1
ATOM 904 C C . ARG A 1 113 ? -18.871 6.058 19.942 1.00 82.12 113 ARG A C 1
ATOM 906 O O . ARG A 1 113 ? -19.589 6.300 20.908 1.00 82.12 113 ARG A O 1
ATOM 913 N N . GLN A 1 114 ? -19.346 5.930 18.708 1.00 79.25 114 GLN A N 1
ATOM 914 C CA . GLN A 1 114 ? -20.723 6.267 18.321 1.00 79.25 114 GLN A CA 1
ATOM 915 C C . GLN A 1 114 ? -21.765 5.176 18.605 1.00 79.25 114 GLN A C 1
ATOM 917 O O . GLN A 1 114 ? -22.948 5.489 18.625 1.00 79.25 114 GLN A O 1
ATOM 922 N N . ILE A 1 115 ? -21.364 3.923 18.851 1.00 70.88 115 ILE A N 1
ATOM 923 C CA . ILE A 1 115 ? -22.319 2.833 19.140 1.00 70.88 115 ILE A CA 1
ATOM 924 C C . ILE A 1 115 ? -23.189 3.158 20.373 1.00 70.88 115 ILE A C 1
ATOM 926 O O . ILE A 1 115 ? -22.667 3.309 21.478 1.00 70.88 115 ILE A O 1
ATOM 930 N N . SER A 1 116 ? -24.505 3.282 20.193 1.00 61.91 116 SER A N 1
ATOM 931 C CA . SER A 1 116 ? -25.442 3.491 21.304 1.00 61.91 116 SER A CA 1
ATOM 932 C C . SER A 1 116 ? -25.630 2.188 22.084 1.00 61.91 116 SER A C 1
ATOM 934 O O . SER A 1 116 ? -25.679 1.116 21.488 1.00 61.91 116 SER A O 1
ATOM 936 N N . LEU A 1 117 ? -25.729 2.282 23.411 1.00 59.94 117 LEU A N 1
ATOM 937 C CA . LEU A 1 117 ? -25.907 1.142 24.325 1.00 59.94 117 LEU A CA 1
ATOM 938 C C . LEU A 1 117 ? -27.348 0.597 24.343 1.00 59.94 117 LEU A C 1
ATOM 940 O O . LEU A 1 117 ? -27.661 -0.292 25.122 1.00 59.94 117 LEU A O 1
ATOM 944 N N . GLU A 1 118 ? -28.241 1.132 23.510 1.00 54.94 118 GLU A N 1
ATOM 945 C CA . GLU A 1 118 ? -29.671 0.800 23.545 1.00 54.94 118 GLU A CA 1
ATOM 946 C C . GLU A 1 118 ? -30.035 -0.539 22.871 1.00 54.94 118 GLU A C 1
ATOM 948 O O . GLU A 1 118 ? -31.177 -0.974 22.990 1.00 54.94 118 GLU A O 1
ATOM 953 N N . GLU A 1 119 ? -29.109 -1.219 22.180 1.00 50.91 119 GLU A N 1
ATOM 954 C CA . GLU A 1 119 ? -29.463 -2.335 21.281 1.00 50.91 119 GLU A CA 1
ATOM 955 C C . GLU A 1 119 ? -29.121 -3.762 21.741 1.00 50.91 119 GLU A C 1
ATOM 957 O O . GLU A 1 119 ? -29.400 -4.697 20.992 1.00 50.91 119 GLU A O 1
ATOM 962 N N . VAL A 1 120 ? -28.588 -4.009 22.943 1.00 48.44 120 VAL A N 1
ATOM 963 C CA . VAL A 1 120 ? -28.202 -5.388 23.324 1.00 48.44 120 VAL A CA 1
ATOM 964 C C . VAL A 1 120 ? -28.882 -5.853 24.606 1.00 48.44 120 VAL A C 1
ATOM 966 O O . VAL A 1 120 ? -28.268 -6.170 25.615 1.00 48.44 120 VAL A O 1
ATOM 969 N N . ASN A 1 121 ? -30.203 -5.992 24.515 1.00 49.94 121 ASN A N 1
ATOM 970 C CA . ASN A 1 121 ? -30.919 -6.945 25.354 1.00 49.94 121 ASN A CA 1
ATOM 971 C C . ASN A 1 121 ? -30.650 -8.359 24.824 1.00 49.94 121 ASN A C 1
ATOM 973 O O . ASN A 1 121 ? -31.254 -8.740 23.825 1.00 49.94 121 ASN A O 1
ATOM 977 N N . LEU A 1 122 ? -29.782 -9.124 25.489 1.00 49.34 122 LEU A N 1
ATOM 978 C CA . LEU A 1 122 ? -29.822 -10.593 25.552 1.00 49.34 122 LEU A CA 1
ATOM 979 C C . LEU A 1 122 ? -28.973 -11.053 26.749 1.00 49.34 122 LEU A C 1
ATOM 981 O O . LEU A 1 122 ? -27.749 -10.937 26.759 1.00 49.34 122 LEU A O 1
ATOM 985 N N . GLU A 1 123 ? -29.663 -11.529 27.785 1.00 51.16 123 GLU A N 1
ATOM 986 C CA . GLU A 1 123 ? -29.107 -12.038 29.039 1.00 51.16 123 GLU A CA 1
ATOM 987 C C . GLU A 1 123 ? -27.953 -13.036 28.810 1.00 51.16 123 GLU A C 1
ATOM 989 O O . GLU A 1 123 ? -28.156 -14.141 28.311 1.00 51.16 123 GLU A O 1
ATOM 994 N N . GLY A 1 124 ? -26.743 -12.670 29.246 1.00 54.16 124 GLY A N 1
ATOM 995 C CA . GLY A 1 124 ? -25.649 -13.613 29.512 1.00 54.16 124 GLY A CA 1
ATOM 996 C C . GLY A 1 124 ? -24.692 -13.946 28.360 1.00 54.16 124 GLY A C 1
ATOM 997 O O . GLY A 1 124 ? -23.770 -14.733 28.580 1.00 54.16 124 GLY A O 1
ATOM 998 N N . GLU A 1 125 ? -24.850 -13.358 27.170 1.00 58.62 125 GLU A N 1
ATOM 999 C CA . GLU A 1 125 ? -23.959 -13.596 26.021 1.00 58.62 125 GLU A CA 1
ATOM 1000 C C . GLU A 1 125 ? -22.921 -12.466 25.836 1.00 58.62 125 GLU A C 1
ATOM 1002 O O . GLU A 1 125 ? -23.132 -11.323 26.237 1.00 58.62 125 GLU A O 1
ATOM 1007 N N . LEU A 1 126 ? -21.752 -12.781 25.258 1.00 64.81 126 LEU A N 1
ATOM 1008 C CA . LEU A 1 126 ? -20.682 -11.803 25.010 1.00 64.81 126 LEU A CA 1
ATOM 1009 C C . LEU A 1 126 ? -21.209 -10.648 24.142 1.00 64.81 126 LEU A C 1
ATOM 1011 O O . LEU A 1 126 ? -21.632 -10.885 23.012 1.00 64.81 126 LEU A O 1
ATOM 1015 N N . HIS A 1 127 ? -21.098 -9.405 24.629 1.00 67.44 127 HIS A N 1
ATOM 1016 C CA . HIS A 1 127 ? -21.597 -8.233 23.907 1.00 67.44 127 HIS A CA 1
ATOM 1017 C C . HIS A 1 127 ? -21.058 -8.199 22.454 1.00 67.44 127 HIS A C 1
ATOM 1019 O O . HIS A 1 127 ? -19.834 -8.252 22.258 1.00 67.44 127 HIS A O 1
ATOM 1025 N N . PRO A 1 128 ? -21.915 -8.073 21.419 1.00 72.56 128 PRO A N 1
ATOM 1026 C CA . PRO A 1 128 ? -21.515 -8.101 20.009 1.00 72.56 128 PRO A CA 1
ATOM 1027 C C . PRO A 1 128 ? -20.395 -7.114 19.656 1.00 72.56 128 PRO A C 1
ATOM 1029 O O . PRO A 1 128 ? -19.511 -7.441 18.863 1.00 72.56 128 PRO A O 1
ATOM 1032 N N . ILE A 1 129 ? -20.369 -5.939 20.303 1.00 75.56 129 ILE A N 1
ATOM 1033 C CA . ILE A 1 129 ? -19.273 -4.961 20.164 1.00 75.56 129 ILE A CA 1
ATOM 1034 C C . ILE A 1 129 ? -17.911 -5.542 20.555 1.00 75.56 129 ILE A C 1
ATOM 1036 O O . ILE A 1 129 ? -16.923 -5.292 19.873 1.00 75.56 129 ILE A O 1
ATOM 1040 N N . THR A 1 130 ? -17.850 -6.355 21.609 1.00 81.19 130 THR A N 1
ATOM 1041 C CA . THR A 1 130 ? -16.612 -6.959 22.102 1.00 81.19 130 THR A CA 1
ATOM 1042 C C . THR A 1 130 ? -16.104 -7.968 21.090 1.00 81.19 130 THR A C 1
ATOM 1044 O O . THR A 1 130 ? -14.939 -7.916 20.706 1.00 81.19 130 THR A O 1
ATOM 1047 N N . SER A 1 131 ? -16.988 -8.833 20.583 1.00 81.69 131 SER A N 1
ATOM 1048 C CA . SER A 1 131 ? -16.641 -9.781 19.518 1.00 81.69 131 SER A CA 1
ATOM 1049 C C . SER A 1 131 ? -16.153 -9.052 18.262 1.00 81.69 131 SER A C 1
ATOM 1051 O O . SER A 1 131 ? -15.103 -9.389 17.716 1.00 81.69 131 SER A O 1
ATOM 1053 N N . TYR A 1 132 ? -16.850 -7.995 17.837 1.00 83.00 132 TYR A N 1
ATOM 1054 C CA . TYR A 1 132 ? -16.464 -7.198 16.673 1.00 83.00 132 TYR A CA 1
ATOM 1055 C C . TYR A 1 132 ? -15.089 -6.537 16.844 1.00 83.00 132 TYR A C 1
ATOM 1057 O O . TYR A 1 132 ? -14.216 -6.689 15.984 1.00 83.00 132 TYR A O 1
ATOM 1065 N N . VAL A 1 133 ? -14.866 -5.853 17.972 1.00 86.44 133 VAL A N 1
ATOM 1066 C CA . VAL A 1 133 ? -13.614 -5.133 18.230 1.00 86.44 133 VAL A CA 1
ATOM 1067 C C . VAL A 1 133 ? -12.438 -6.091 18.359 1.00 86.44 133 VAL A C 1
ATOM 1069 O O . VAL A 1 133 ? -11.401 -5.881 17.727 1.00 86.44 133 VAL A O 1
ATOM 1072 N N . MET A 1 134 ? -12.607 -7.178 19.109 1.00 88.00 134 MET A N 1
ATOM 1073 C CA . MET A 1 134 ? -11.552 -8.172 19.292 1.00 88.00 134 MET A CA 1
ATOM 1074 C C . MET A 1 134 ? -11.220 -8.890 17.985 1.00 88.00 134 MET A C 1
ATOM 1076 O O . MET A 1 134 ? -10.043 -9.034 17.659 1.00 88.00 134 MET A O 1
ATOM 1080 N N . ASN A 1 135 ? -12.221 -9.267 17.182 1.00 87.31 135 ASN A N 1
ATOM 1081 C CA . ASN A 1 135 ? -11.984 -9.887 15.876 1.00 87.31 135 ASN A CA 1
ATOM 1082 C C . ASN A 1 135 ? -11.211 -8.957 14.935 1.00 87.31 135 ASN A C 1
ATOM 1084 O O . ASN A 1 135 ? -10.286 -9.407 14.251 1.00 87.31 135 ASN A O 1
ATOM 1088 N N . TYR A 1 136 ? -11.542 -7.663 14.932 1.00 87.88 136 TYR A N 1
ATOM 1089 C CA . TYR A 1 136 ? -10.816 -6.668 14.147 1.00 87.88 136 TYR A CA 1
ATOM 1090 C C . TYR A 1 136 ? -9.362 -6.523 14.609 1.00 87.88 136 TYR A C 1
ATOM 1092 O O . TYR A 1 136 ? -8.447 -6.608 13.788 1.00 87.88 136 TYR A O 1
ATOM 1100 N N . LEU A 1 137 ? -9.123 -6.375 15.916 1.00 88.31 137 LEU A N 1
ATOM 1101 C CA . LEU A 1 137 ? -7.769 -6.271 16.467 1.00 88.31 137 LEU A CA 1
ATOM 1102 C C . LEU A 1 137 ? -6.945 -7.533 16.188 1.00 88.31 137 LEU A C 1
ATOM 1104 O O . LEU A 1 137 ? -5.806 -7.435 15.733 1.00 88.31 137 LEU A O 1
ATOM 1108 N N . CYS A 1 138 ? -7.524 -8.723 16.362 1.00 87.38 138 CYS A N 1
ATOM 1109 C CA . CYS A 1 138 ? -6.876 -9.986 16.012 1.00 87.38 138 CYS A CA 1
ATOM 1110 C C . CYS A 1 138 ? -6.533 -10.067 14.518 1.00 87.38 138 CYS A C 1
ATOM 1112 O O . CYS A 1 138 ? -5.477 -10.592 14.157 1.00 87.38 138 CYS A O 1
ATOM 1114 N N . ALA A 1 139 ? -7.394 -9.548 13.639 1.00 84.50 139 ALA A N 1
ATOM 1115 C CA . ALA A 1 139 ? -7.106 -9.470 12.213 1.00 84.50 139 ALA A CA 1
ATOM 1116 C C . ALA A 1 139 ? -5.967 -8.495 11.905 1.00 84.50 139 ALA A C 1
ATOM 1118 O O . ALA A 1 139 ? -5.047 -8.866 11.175 1.00 84.50 139 ALA A O 1
ATOM 1119 N N . ALA A 1 140 ? -5.974 -7.309 12.512 1.00 86.94 140 ALA A N 1
ATOM 1120 C CA . ALA A 1 140 ? -4.906 -6.323 12.383 1.00 86.94 140 ALA A CA 1
ATOM 1121 C C . ALA A 1 140 ? -3.548 -6.868 12.866 1.00 86.94 140 ALA A C 1
ATOM 1123 O O . ALA A 1 140 ? -2.529 -6.661 12.207 1.00 86.94 140 ALA A O 1
ATOM 1124 N N . CYS A 1 141 ? -3.526 -7.651 13.951 1.00 86.38 141 CYS A N 1
ATOM 1125 C CA . CYS A 1 141 ? -2.310 -8.280 14.480 1.00 86.38 141 CYS A CA 1
ATOM 1126 C C . CYS A 1 141 ? -1.583 -9.178 13.466 1.00 86.38 141 CYS A C 1
ATOM 1128 O O . CYS A 1 141 ? -0.366 -9.339 13.566 1.00 86.38 141 CYS A O 1
ATOM 1130 N N . ARG A 1 142 ? -2.282 -9.740 12.468 1.00 88.12 142 ARG A N 1
ATOM 1131 C CA . ARG A 1 142 ? -1.642 -10.551 11.414 1.00 88.12 142 ARG A CA 1
ATOM 1132 C C . ARG A 1 142 ? -0.666 -9.738 10.562 1.00 88.12 142 ARG A C 1
ATOM 1134 O O . ARG A 1 142 ? 0.322 -10.287 10.088 1.00 88.12 142 ARG A O 1
ATOM 1141 N N . SER A 1 143 ? -0.899 -8.433 10.445 1.00 87.94 143 SER A N 1
ATOM 1142 C CA . SER A 1 143 ? -0.053 -7.489 9.710 1.00 87.94 143 SER A CA 1
ATOM 1143 C C . SER A 1 143 ? 0.693 -6.532 10.646 1.00 87.94 143 SER A C 1
ATOM 1145 O O . SER A 1 143 ? 1.023 -5.415 10.250 1.00 87.94 143 SER A O 1
ATOM 1147 N N . ARG A 1 144 ? 0.987 -6.957 11.888 1.00 88.75 144 ARG A N 1
ATOM 1148 C CA . ARG A 1 144 ? 1.604 -6.110 12.928 1.00 88.75 144 ARG A CA 1
ATOM 1149 C C . ARG A 1 144 ? 2.839 -5.355 12.437 1.00 88.75 144 ARG A C 1
ATOM 1151 O O . ARG A 1 144 ? 2.896 -4.152 12.619 1.00 88.75 144 ARG A O 1
ATOM 1158 N N . LYS A 1 145 ? 3.781 -6.033 11.771 1.00 89.00 145 LYS A N 1
ATOM 1159 C CA . LYS A 1 145 ? 5.026 -5.406 11.283 1.00 89.00 145 LYS A CA 1
ATOM 1160 C C . LYS A 1 145 ? 4.760 -4.248 10.316 1.00 89.00 145 LYS A C 1
ATOM 1162 O O . LYS A 1 145 ? 5.391 -3.202 10.399 1.00 89.00 145 LYS A O 1
ATOM 1167 N N . THR A 1 146 ? 3.816 -4.438 9.396 1.00 89.75 146 THR A N 1
ATOM 1168 C CA . THR A 1 146 ? 3.424 -3.402 8.434 1.00 89.75 146 THR A CA 1
ATOM 1169 C C . THR A 1 146 ? 2.714 -2.250 9.137 1.00 89.75 146 THR A C 1
ATOM 1171 O O . THR A 1 146 ? 2.968 -1.092 8.823 1.00 89.75 146 THR A O 1
ATOM 1174 N N . LEU A 1 147 ? 1.862 -2.548 10.119 1.00 90.19 147 LEU A N 1
ATOM 1175 C CA . LEU A 1 147 ? 1.196 -1.524 10.918 1.00 90.19 147 LEU A CA 1
ATOM 1176 C C . LEU A 1 147 ? 2.187 -0.723 11.768 1.00 90.19 147 LEU A C 1
ATOM 1178 O O . LEU A 1 147 ? 2.097 0.497 11.779 1.00 90.19 147 LEU A O 1
ATOM 1182 N N . GLU A 1 148 ? 3.148 -1.371 12.428 1.00 90.06 148 GLU A N 1
ATOM 1183 C CA . GLU A 1 148 ? 4.218 -0.706 13.187 1.00 90.06 148 GLU A CA 1
ATOM 1184 C C . GLU A 1 148 ? 4.934 0.320 12.301 1.00 90.06 148 GLU A C 1
ATOM 1186 O O . GLU A 1 148 ? 4.968 1.498 12.650 1.00 90.06 148 GLU A O 1
ATOM 1191 N N . GLN A 1 149 ? 5.340 -0.080 11.091 1.00 88.19 149 GLN A N 1
ATOM 1192 C CA . GLN A 1 149 ? 5.966 0.823 10.120 1.00 88.19 149 GLN A CA 1
ATOM 1193 C C . GLN A 1 149 ? 5.072 2.022 9.749 1.00 88.19 149 GLN A C 1
ATOM 1195 O O . GLN A 1 149 ? 5.525 3.167 9.733 1.00 88.19 149 GLN A O 1
ATOM 1200 N N . VAL A 1 150 ? 3.793 1.778 9.446 1.00 89.06 150 VAL A N 1
ATOM 1201 C CA . VAL A 1 150 ? 2.833 2.838 9.083 1.00 89.06 150 VAL A CA 1
ATOM 1202 C C . VAL A 1 150 ? 2.609 3.816 10.242 1.00 89.06 150 VAL A C 1
ATOM 1204 O O . VAL A 1 150 ? 2.452 5.025 10.040 1.00 89.06 150 VAL A O 1
ATOM 1207 N N . PHE A 1 151 ? 2.579 3.311 11.473 1.00 85.25 151 PHE A N 1
ATOM 1208 C CA . PHE A 1 151 ? 2.310 4.120 12.655 1.00 85.25 151 PHE A CA 1
ATOM 1209 C C . PHE A 1 151 ? 3.539 4.890 13.140 1.00 85.25 151 PHE A C 1
ATOM 1211 O O . PHE A 1 151 ? 3.381 6.033 13.572 1.00 85.25 151 PHE A O 1
ATOM 1218 N N . GLU A 1 152 ? 4.741 4.337 12.997 1.00 84.19 152 GLU A N 1
ATOM 1219 C CA . GLU A 1 152 ? 6.015 5.029 13.246 1.00 84.19 152 GLU A CA 1
ATOM 1220 C C . GLU A 1 152 ? 6.259 6.181 12.258 1.00 84.19 152 GLU A C 1
ATOM 1222 O O . GLU A 1 152 ? 7.019 7.099 12.554 1.00 84.19 152 GLU A O 1
ATOM 1227 N N . GLY A 1 153 ? 5.568 6.183 11.112 1.00 67.88 153 GLY A N 1
ATOM 1228 C CA . GLY A 1 153 ? 5.743 7.206 10.080 1.00 67.88 153 GLY A CA 1
ATOM 1229 C C . GLY A 1 153 ? 7.079 7.078 9.348 1.00 67.88 153 GLY A C 1
ATOM 1230 O O . GLY A 1 153 ? 7.476 8.003 8.636 1.00 67.88 153 GLY A O 1
ATOM 1231 N N . ASP A 1 154 ? 7.757 5.934 9.495 1.00 60.88 154 ASP A N 1
ATOM 1232 C CA . ASP A 1 154 ? 8.996 5.626 8.791 1.00 60.88 154 ASP A CA 1
ATOM 1233 C C . ASP A 1 154 ? 8.680 5.210 7.347 1.00 60.88 154 ASP A C 1
ATOM 1235 O O . ASP A 1 154 ? 8.798 4.057 6.920 1.00 60.88 154 ASP A O 1
ATOM 1239 N N . TYR A 1 155 ? 8.244 6.198 6.564 1.00 60.72 155 TYR A N 1
ATOM 1240 C CA . TYR A 1 155 ? 8.156 6.125 5.108 1.00 60.72 155 TYR A CA 1
ATOM 1241 C C . TYR A 1 155 ? 9.548 6.287 4.483 1.00 60.72 155 TYR A C 1
ATOM 1243 O O . TYR A 1 155 ? 9.718 7.051 3.524 1.00 60.72 155 TYR A O 1
ATOM 1251 N N . GLY A 1 156 ? 10.547 5.627 5.078 1.00 47.31 156 GLY A N 1
ATOM 1252 C CA . GLY A 1 156 ? 11.939 5.669 4.679 1.00 47.31 156 GLY A CA 1
ATOM 1253 C C . GLY A 1 156 ? 12.062 5.468 3.176 1.00 47.31 156 GLY A C 1
ATOM 1254 O O . GLY A 1 156 ? 11.669 4.441 2.624 1.00 47.31 156 GLY A O 1
ATOM 1255 N N . VAL A 1 157 ? 12.615 6.479 2.506 1.00 39.91 157 VAL A N 1
ATOM 1256 C CA . VAL A 1 157 ? 13.251 6.292 1.202 1.00 39.91 157 VAL A CA 1
ATOM 1257 C C . VAL A 1 157 ? 14.191 5.089 1.352 1.00 39.91 157 VAL A C 1
ATOM 1259 O O . VAL A 1 157 ? 14.901 5.046 2.362 1.00 39.91 157 VAL A O 1
ATOM 1262 N N . PRO A 1 158 ? 14.230 4.124 0.413 1.00 39.56 158 PRO A N 1
ATOM 1263 C CA . PRO A 1 158 ? 15.196 3.032 0.445 1.00 39.56 158 PRO A CA 1
ATOM 1264 C C . PRO A 1 158 ? 16.602 3.584 0.155 1.00 39.56 158 PRO A C 1
ATOM 1266 O O . PRO A 1 158 ? 17.192 3.382 -0.903 1.00 39.56 158 PRO A O 1
ATOM 1269 N N . SER A 1 159 ? 17.144 4.337 1.105 1.00 37.41 159 SER A N 1
ATOM 1270 C CA . SER A 1 159 ? 18.532 4.751 1.143 1.00 37.41 159 SER A CA 1
ATOM 1271 C C . SER A 1 159 ? 19.309 3.597 1.751 1.00 37.41 159 SER A C 1
ATOM 1273 O O . SER A 1 159 ? 19.169 3.298 2.932 1.00 37.41 159 SER A O 1
ATOM 1275 N N . LYS A 1 160 ? 20.059 2.934 0.868 1.00 33.56 160 LYS A N 1
ATOM 1276 C CA . LYS A 1 160 ? 21.171 2.003 1.094 1.00 33.56 160 LYS A CA 1
ATOM 1277 C C . LYS A 1 160 ? 21.573 1.789 2.560 1.00 33.56 160 LYS A C 1
ATOM 1279 O O . LYS A 1 160 ? 21.920 2.733 3.264 1.00 33.56 160 LYS A O 1
ATOM 1284 N N . GLU A 1 161 ? 21.593 0.508 2.924 1.00 38.75 161 GLU A N 1
ATOM 1285 C CA . GLU A 1 161 ? 22.174 -0.090 4.126 1.00 38.75 161 GLU A CA 1
ATOM 1286 C C . GLU A 1 161 ? 23.294 0.744 4.769 1.00 38.75 161 GLU A C 1
ATOM 1288 O O . GLU A 1 161 ? 24.396 0.864 4.236 1.00 38.75 161 GLU A O 1
ATOM 1293 N N . TYR A 1 162 ? 23.023 1.226 5.978 1.00 31.38 162 TYR A N 1
ATOM 1294 C CA . TYR A 1 162 ? 24.044 1.405 7.001 1.00 31.38 162 TYR A CA 1
ATOM 1295 C C . TYR A 1 162 ? 23.597 0.627 8.242 1.00 31.38 162 TYR A C 1
ATOM 1297 O O . TYR A 1 162 ? 22.425 0.728 8.621 1.00 31.38 162 TYR A O 1
ATOM 1305 N N . PRO A 1 163 ? 24.487 -0.152 8.881 1.00 35.28 163 PRO A N 1
ATOM 1306 C CA . PRO A 1 163 ? 24.128 -0.913 10.064 1.00 35.28 163 PRO A CA 1
ATOM 1307 C C . PRO A 1 163 ? 23.935 0.065 11.225 1.00 35.28 163 PRO A C 1
ATOM 1309 O O . PRO A 1 163 ? 24.898 0.615 11.759 1.00 35.28 163 PRO A O 1
ATOM 1312 N N . LYS A 1 164 ? 22.676 0.313 11.600 1.00 37.59 164 LYS A N 1
ATOM 1313 C CA . LYS A 1 164 ? 22.357 0.979 12.862 1.00 37.59 164 LYS A CA 1
ATOM 1314 C C . LYS A 1 164 ? 22.527 -0.043 13.980 1.00 37.59 164 LYS A C 1
ATOM 1316 O O . LYS A 1 164 ? 21.825 -1.048 14.029 1.00 37.59 164 LYS A O 1
ATOM 1321 N N . ILE A 1 165 ? 23.519 0.233 14.816 1.00 38.66 165 ILE A N 1
ATOM 1322 C CA . ILE A 1 165 ? 23.816 -0.456 16.068 1.00 38.66 165 ILE A CA 1
ATOM 1323 C C . ILE A 1 165 ? 22.546 -0.485 16.926 1.00 38.66 165 ILE A C 1
ATOM 1325 O O . ILE A 1 165 ? 21.818 0.506 16.999 1.00 38.66 165 ILE A O 1
ATOM 1329 N N . GLU A 1 166 ? 22.281 -1.648 17.517 1.00 43.78 166 GLU A N 1
ATOM 1330 C CA . GLU A 1 166 ? 21.165 -1.891 18.420 1.00 43.78 166 GLU A CA 1
ATOM 1331 C C . GLU A 1 166 ? 21.183 -0.901 19.586 1.00 43.78 166 GLU A C 1
ATOM 1333 O O . GLU A 1 166 ? 22.056 -0.959 20.445 1.00 43.78 166 GLU A O 1
ATOM 1338 N N . ASP A 1 167 ? 20.163 -0.050 19.642 1.00 30.03 167 ASP A N 1
ATOM 1339 C CA . ASP A 1 167 ? 19.661 0.493 20.897 1.00 30.03 167 ASP A CA 1
ATOM 1340 C C . ASP A 1 167 ? 18.141 0.347 20.859 1.00 30.03 167 ASP A C 1
ATOM 1342 O O . ASP A 1 167 ? 17.386 1.221 20.426 1.00 30.03 167 ASP A O 1
ATOM 1346 N N . ARG A 1 168 ? 17.680 -0.858 21.213 1.00 48.78 168 ARG A N 1
ATOM 1347 C CA . ARG A 1 168 ? 16.260 -1.202 21.310 1.00 48.78 168 ARG A CA 1
ATOM 1348 C C . ARG A 1 168 ? 15.695 -0.583 22.593 1.00 48.78 168 ARG A C 1
ATOM 1350 O O . ARG A 1 168 ? 15.292 -1.288 23.513 1.00 48.78 168 ARG A O 1
ATOM 1357 N N . VAL A 1 169 ? 15.681 0.746 22.662 1.00 36.00 169 VAL A N 1
ATOM 1358 C CA . VAL A 1 169 ? 14.906 1.481 23.660 1.00 36.00 169 VAL A CA 1
ATOM 1359 C C . VAL A 1 169 ? 13.454 1.404 23.214 1.00 36.00 169 VAL A C 1
ATOM 1361 O O . VAL A 1 169 ? 13.088 1.911 22.155 1.00 36.00 169 VAL A O 1
ATOM 1364 N N . HIS A 1 170 ? 12.653 0.699 24.008 1.00 42.88 170 HIS A N 1
ATOM 1365 C CA . HIS A 1 170 ? 11.207 0.574 23.883 1.00 42.88 170 HIS A CA 1
ATOM 1366 C C . HIS A 1 170 ? 10.543 1.952 23.748 1.00 42.88 170 HIS A C 1
ATOM 1368 O O . HIS A 1 170 ? 10.137 2.563 24.732 1.00 42.88 170 HIS A O 1
ATOM 1374 N N . SER A 1 171 ? 10.426 2.434 22.516 1.00 39.66 171 SER A N 1
ATOM 1375 C CA . SER A 1 171 ? 9.481 3.483 22.169 1.00 39.66 171 SER A CA 1
ATOM 1376 C C . SER A 1 171 ? 8.120 2.801 22.136 1.00 39.66 171 SER A C 1
ATOM 1378 O O . SER A 1 171 ? 7.964 1.793 21.441 1.00 39.66 171 SER A O 1
ATOM 1380 N N . SER A 1 172 ? 7.156 3.266 22.930 1.00 44.16 172 SER A N 1
ATOM 1381 C CA . SER A 1 172 ? 5.764 2.854 22.760 1.00 44.16 172 SER A CA 1
ATOM 1382 C C . SER A 1 172 ? 5.414 3.082 21.294 1.00 44.16 172 SER A C 1
ATOM 1384 O O . SER A 1 172 ? 5.441 4.212 20.815 1.00 44.16 172 SER A O 1
ATOM 1386 N N . SER A 1 173 ? 5.200 2.015 20.524 1.00 57.66 173 SER A N 1
ATOM 1387 C CA . SER A 1 173 ? 4.860 2.199 19.119 1.00 57.66 173 SER A CA 1
ATOM 1388 C C . SER A 1 173 ? 3.545 2.976 19.060 1.00 57.66 173 SER A C 1
ATOM 1390 O O . SER A 1 173 ? 2.614 2.685 19.815 1.00 57.66 173 SER A O 1
ATOM 1392 N N . ASN A 1 174 ? 3.435 3.944 18.148 1.00 80.81 174 ASN A N 1
ATOM 1393 C CA . ASN A 1 174 ? 2.177 4.662 17.895 1.00 80.81 174 ASN A CA 1
ATOM 1394 C C . ASN A 1 174 ? 1.007 3.679 17.642 1.00 80.81 174 ASN A C 1
ATOM 1396 O O . ASN A 1 174 ? -0.153 3.994 17.900 1.00 80.81 174 ASN A O 1
ATOM 1400 N N . LEU A 1 175 ? 1.309 2.456 17.178 1.00 84.00 175 LEU A N 1
ATOM 1401 C CA . LEU A 1 175 ? 0.358 1.352 17.072 1.00 84.00 175 LEU A CA 1
ATOM 1402 C C . LEU A 1 175 ? -0.101 0.824 18.441 1.00 84.00 175 LEU A C 1
ATOM 1404 O O . LEU A 1 175 ? -1.294 0.607 18.625 1.00 84.00 175 LEU A O 1
ATOM 1408 N N . SER A 1 176 ? 0.812 0.609 19.392 1.00 84.38 176 SER A N 1
ATOM 1409 C CA . SER A 1 176 ? 0.470 0.196 20.760 1.00 84.38 176 SER A CA 1
ATOM 1410 C C . SER A 1 176 ? -0.415 1.233 21.446 1.00 84.38 176 SER A C 1
ATOM 1412 O O . SER A 1 176 ? -1.360 0.863 22.139 1.00 84.38 176 SER A O 1
ATOM 1414 N N . GLU A 1 177 ? -0.143 2.521 21.236 1.00 86.50 177 GLU A N 1
ATOM 1415 C CA . GLU A 1 177 ? -0.987 3.605 21.745 1.00 86.50 177 GLU A CA 1
ATOM 1416 C C . GLU A 1 177 ? -2.383 3.560 21.115 1.00 86.50 177 GLU A C 1
ATOM 1418 O O . GLU A 1 177 ? -3.382 3.608 21.827 1.00 86.50 177 GLU A O 1
ATOM 1423 N N . GLN A 1 178 ? -2.475 3.363 19.796 1.00 87.31 178 GLN A N 1
ATOM 1424 C CA . GLN A 1 178 ? -3.761 3.191 19.109 1.00 87.31 178 GLN A CA 1
ATOM 1425 C C . GLN A 1 178 ? -4.534 1.953 19.571 1.00 87.31 178 GLN A C 1
ATOM 1427 O O . GLN A 1 178 ? -5.740 2.030 19.802 1.00 87.31 178 GLN A O 1
ATOM 1432 N N . MET A 1 179 ? -3.861 0.819 19.758 1.00 87.56 179 MET A N 1
ATOM 1433 C CA . MET A 1 179 ? -4.480 -0.390 20.305 1.00 87.56 179 MET A CA 1
ATOM 1434 C C . MET A 1 179 ? -4.972 -0.167 21.738 1.00 87.56 179 MET A C 1
ATOM 1436 O O . MET A 1 179 ? -6.093 -0.556 22.061 1.00 87.56 179 MET A O 1
ATOM 1440 N N . GLY A 1 180 ? -4.178 0.507 22.575 1.00 86.94 180 GLY A N 1
ATOM 1441 C CA . GLY A 1 180 ? -4.566 0.885 23.933 1.00 86.94 180 GLY A CA 1
ATOM 1442 C C . GLY A 1 180 ? -5.788 1.805 23.960 1.00 86.94 180 GLY A C 1
ATOM 1443 O O . GLY A 1 180 ? -6.700 1.582 24.752 1.00 86.94 180 GLY A O 1
ATOM 1444 N N . LEU A 1 181 ? -5.863 2.781 23.050 1.00 88.25 181 LEU A N 1
ATOM 1445 C CA . LEU A 1 181 ? -7.027 3.661 22.904 1.00 88.25 181 LEU A CA 1
ATOM 1446 C C . LEU A 1 181 ? -8.291 2.884 22.522 1.00 88.25 181 LEU A C 1
ATOM 1448 O O . LEU A 1 181 ? -9.343 3.101 23.122 1.00 88.25 181 LEU A O 1
ATOM 1452 N N . ILE A 1 182 ? -8.199 1.970 21.554 1.00 87.88 182 ILE A N 1
ATOM 1453 C CA . ILE A 1 182 ? -9.327 1.121 21.142 1.00 87.88 182 ILE A CA 1
ATOM 1454 C C . ILE A 1 182 ? -9.810 0.260 22.316 1.00 87.88 182 ILE A C 1
ATOM 1456 O O . ILE A 1 182 ? -11.011 0.199 22.578 1.00 87.88 182 ILE A O 1
ATOM 1460 N N . MET A 1 183 ? -8.882 -0.367 23.043 1.00 88.88 183 MET A N 1
ATOM 1461 C CA . MET A 1 183 ? -9.202 -1.204 24.202 1.00 88.88 183 MET A CA 1
ATOM 1462 C C . MET A 1 183 ? -9.833 -0.398 25.342 1.00 88.88 183 MET A C 1
ATOM 1464 O O . MET A 1 183 ? -10.860 -0.809 25.874 1.00 88.88 183 MET A O 1
ATOM 1468 N N . GLY A 1 184 ? -9.284 0.772 25.675 1.00 86.81 184 GLY A N 1
ATOM 1469 C CA . GLY A 1 184 ? -9.837 1.639 26.720 1.00 86.81 184 GLY A CA 1
ATOM 1470 C C . GLY A 1 184 ? -11.223 2.193 26.373 1.00 86.81 184 GLY A C 1
ATOM 1471 O O . GLY A 1 184 ? -12.070 2.353 27.254 1.00 86.81 184 GLY A O 1
ATOM 1472 N N . LEU A 1 185 ? -11.499 2.442 25.087 1.00 86.19 185 LEU A N 1
ATOM 1473 C CA . LEU A 1 185 ? -12.841 2.812 24.628 1.00 86.19 185 LEU A CA 1
ATOM 1474 C C . LEU A 1 185 ? -13.833 1.661 24.774 1.00 86.19 185 LEU A C 1
ATOM 1476 O O . LEU A 1 185 ? -14.955 1.893 25.219 1.00 86.19 185 LEU A O 1
ATOM 1480 N N . LEU A 1 186 ? -13.426 0.441 24.424 1.00 84.88 186 LEU A N 1
ATOM 1481 C CA . LEU A 1 186 ? -14.252 -0.748 24.613 1.00 84.88 186 LEU A CA 1
ATOM 1482 C C . LEU A 1 186 ? -14.575 -0.962 26.099 1.00 84.88 186 LEU A C 1
ATOM 1484 O O . LEU A 1 186 ? -15.739 -1.125 26.450 1.00 84.88 186 LEU A O 1
ATOM 1488 N N . GLU A 1 187 ? -13.571 -0.881 26.974 1.00 85.69 187 GLU A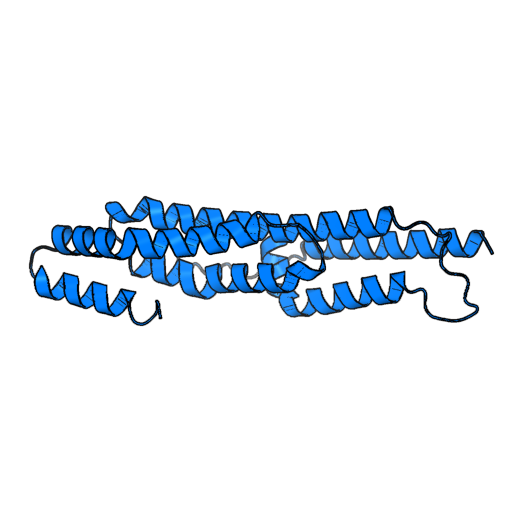 N 1
ATOM 1489 C CA . GLU A 1 187 ? -13.745 -1.005 28.427 1.00 85.69 187 GLU A CA 1
ATOM 1490 C C . GLU A 1 187 ? -14.699 0.062 28.981 1.00 85.69 187 GLU A C 1
ATOM 1492 O O . GLU A 1 187 ? -15.655 -0.260 29.685 1.00 85.69 187 GLU A O 1
ATOM 1497 N N . SER A 1 188 ? -14.500 1.327 28.599 1.00 85.75 188 SER A N 1
ATOM 1498 C CA . SER A 1 188 ? -15.363 2.432 29.037 1.00 85.75 188 SER A CA 1
ATOM 1499 C C . SER A 1 188 ? -16.823 2.222 28.633 1.00 85.75 188 SER A C 1
ATOM 1501 O O . SER A 1 188 ? -17.726 2.577 29.391 1.00 85.75 188 SER A O 1
ATOM 1503 N N . LYS A 1 189 ? -17.067 1.634 27.453 1.00 79.62 189 LYS A N 1
ATOM 1504 C CA . LYS A 1 189 ? -18.422 1.322 26.984 1.00 79.62 189 LYS A CA 1
ATOM 1505 C C . LYS A 1 189 ? -19.076 0.209 27.779 1.00 79.62 189 LYS A C 1
ATOM 1507 O O . LYS A 1 189 ? -20.203 0.394 28.222 1.00 79.62 189 LY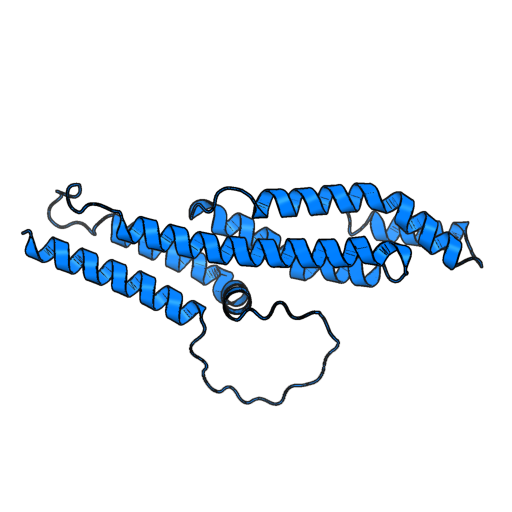S A O 1
ATOM 1512 N N . LEU A 1 190 ? -18.353 -0.878 28.021 1.00 80.25 190 LEU A N 1
ATOM 1513 C CA . LEU A 1 190 ? -18.860 -1.995 28.818 1.00 80.25 190 LEU A CA 1
ATOM 1514 C C . LEU A 1 190 ? -19.162 -1.566 30.264 1.00 80.25 190 LEU A C 1
ATOM 1516 O O . LEU A 1 190 ? -20.167 -1.981 30.829 1.00 80.25 190 LEU A O 1
ATOM 1520 N N . ILE A 1 191 ? -18.348 -0.678 30.851 1.00 81.94 191 ILE A N 1
ATOM 1521 C CA . ILE A 1 191 ? -18.600 -0.115 32.191 1.00 81.94 191 ILE A CA 1
ATOM 1522 C C . ILE A 1 191 ? -19.827 0.808 32.203 1.00 81.94 191 ILE A C 1
ATOM 1524 O O . ILE A 1 191 ? -20.558 0.854 33.192 1.00 81.94 191 ILE A O 1
ATOM 1528 N N . ALA A 1 192 ? -20.030 1.612 31.157 1.00 80.56 192 ALA A N 1
ATOM 1529 C CA . ALA A 1 192 ? -21.197 2.486 31.071 1.00 80.56 192 ALA A CA 1
ATOM 1530 C C . ALA A 1 192 ? -22.492 1.667 30.959 1.00 80.56 192 ALA A C 1
ATOM 1532 O O . ALA A 1 192 ? -23.469 1.981 31.634 1.00 80.56 192 ALA A O 1
ATOM 1533 N N . GLU A 1 193 ? -22.463 0.592 30.174 1.00 73.81 193 GLU A N 1
ATOM 1534 C CA . GLU A 1 193 ? -23.564 -0.360 30.028 1.00 73.81 193 GLU A CA 1
ATOM 1535 C C . GLU A 1 193 ? -23.863 -1.111 31.326 1.00 73.81 193 GLU A C 1
ATOM 1537 O O . GLU A 1 193 ? -25.011 -1.188 31.751 1.00 73.81 193 GLU A O 1
ATOM 1542 N N . SER A 1 194 ? -22.830 -1.579 32.031 1.00 73.12 194 SER A N 1
ATOM 1543 C CA . SER A 1 194 ? -23.010 -2.305 33.292 1.00 73.12 194 SER A CA 1
ATOM 1544 C C . SER A 1 194 ? -23.603 -1.453 34.419 1.00 73.12 194 SER A C 1
ATOM 1546 O O . SER A 1 194 ? -23.900 -1.986 35.477 1.00 73.12 194 SER A O 1
ATOM 1548 N N . LYS A 1 195 ? -23.676 -0.125 34.256 1.00 75.12 195 LYS A N 1
ATOM 1549 C CA . LYS A 1 195 ? -24.315 0.799 35.210 1.00 75.12 195 LYS A CA 1
ATOM 1550 C C . LYS A 1 195 ? -25.772 1.106 34.857 1.00 75.12 195 LYS A C 1
ATOM 1552 O O . LYS A 1 195 ? -26.449 1.752 35.654 1.00 75.12 195 LYS A O 1
ATOM 1557 N N . LEU A 1 196 ? -26.220 0.723 33.660 1.00 66.75 196 LEU A N 1
ATOM 1558 C CA . LEU A 1 196 ? -27.604 0.867 33.198 1.00 66.75 196 LEU A CA 1
ATOM 1559 C C . LEU A 1 196 ? -28.497 -0.308 33.638 1.00 66.75 196 LEU A C 1
ATOM 1561 O O . LEU A 1 196 ? -29.718 -0.154 33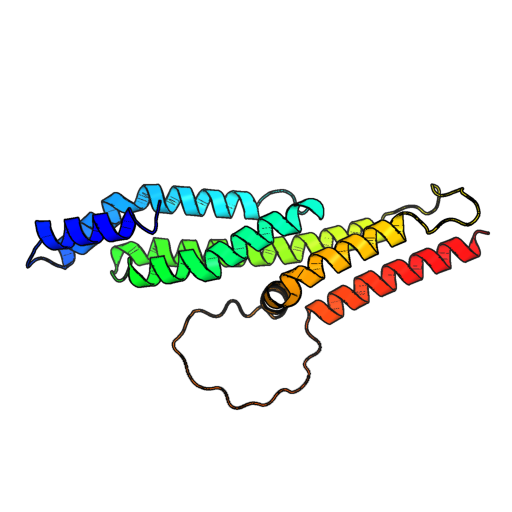.635 1.00 66.75 196 LEU A O 1
ATOM 1565 N N . HIS A 1 197 ? -27.896 -1.430 34.048 1.00 55.97 197 HIS A N 1
ATOM 1566 C CA . HIS A 1 197 ? -28.547 -2.633 34.580 1.00 55.97 197 HIS A CA 1
ATOM 1567 C C . HIS A 1 197 ? -28.155 -2.875 36.042 1.00 55.97 197 HIS A C 1
ATOM 1569 O O . HIS A 1 197 ? -28.992 -3.445 36.777 1.00 55.97 197 HIS A O 1
#

Secondary structure (DSSP, 8-state):
-HHHHHHHHHHHHHHHTTT-HHHHHHHHHHHHHHHHHHHHHHHHHHHHS---GGGHHHHHHHHHHIIIIIHHHHHHH--STTSHHHHHHHHHHHHHHHHHHHHHHHHHHHHHHH--GGG---TTSPPHHHHHHHHHHHHHHTTHHHHHHHHHT--------------------HHHHHHHHHHHHHHHHHHHHTTT-

Radius of gyration: 22.78 Å; chains: 1; bounding box: 56×25×66 Å

Organism: NCBI:txid97028

InterPro domains:
  IPR004140 Exocyst complex component Exo70 [PTHR12542] (2-196)
  IPR016159 Cullin repeat-like-containing domain superfamily [SSF74788] (1-195)
  IPR046364 Exocyst complex subunit Exo70, C-terminal [PF03081] (1-196)

pLDDT: mean 80.47, std 16.43, range [30.03, 95.56]